Protein AF-W4LMD6-F1 (afdb_monomer)

Radius of gyration: 20.44 Å; Cα contacts (8 Å, |Δi|>4): 260; chains: 1; bounding box: 51×42×58 Å

Organism: Entotheonella factor (NCBI:txid1429438)

Structure (mmCIF, N/CA/C/O backbone):
data_AF-W4LMD6-F1
#
_entry.id   AF-W4LMD6-F1
#
loop_
_atom_site.group_PDB
_atom_site.id
_atom_site.type_symbol
_atom_site.label_atom_id
_atom_site.label_alt_id
_atom_site.label_comp_id
_atom_site.label_asym_id
_atom_site.label_entity_id
_atom_site.label_seq_id
_atom_site.pdbx_PDB_ins_code
_atom_site.Cartn_x
_atom_site.Cartn_y
_atom_site.Cartn_z
_atom_site.occupancy
_atom_site.B_iso_or_equiv
_atom_site.auth_seq_id
_atom_site.auth_comp_id
_atom_site.auth_asym_id
_atom_site.auth_atom_id
_atom_site.pdbx_PDB_model_num
ATOM 1 N N . MET A 1 1 ? -23.542 11.011 -0.569 1.00 68.12 1 MET A N 1
ATOM 2 C CA . MET A 1 1 ? -22.704 11.526 0.534 1.00 68.12 1 MET A CA 1
ATOM 3 C C . MET A 1 1 ? -22.308 10.347 1.400 1.00 68.12 1 MET A C 1
ATOM 5 O O . MET A 1 1 ? -23.186 9.525 1.637 1.00 68.12 1 MET A O 1
ATOM 9 N N . PRO A 1 2 ? -21.043 10.254 1.832 1.00 79.38 2 PRO A N 1
ATOM 10 C CA . PRO A 1 2 ? -20.605 9.195 2.731 1.00 79.38 2 PRO A CA 1
ATOM 11 C C . PRO A 1 2 ? -21.259 9.352 4.105 1.00 79.38 2 PRO A C 1
ATOM 13 O O . PRO A 1 2 ? -21.373 10.466 4.625 1.00 79.38 2 PRO A O 1
ATOM 16 N N . SER A 1 3 ? -21.689 8.237 4.681 1.00 88.44 3 SER A N 1
ATOM 17 C CA . SER A 1 3 ? -22.160 8.125 6.057 1.00 88.44 3 SER A CA 1
ATOM 18 C C . SER A 1 3 ? -21.047 8.460 7.056 1.00 88.44 3 SER A C 1
ATOM 20 O O . SER A 1 3 ? -19.861 8.401 6.738 1.00 88.44 3 SER A O 1
ATOM 22 N N . PHE A 1 4 ? -21.419 8.776 8.298 1.00 85.94 4 PHE A N 1
ATOM 23 C CA . PHE A 1 4 ? -20.447 9.045 9.364 1.00 85.94 4 PHE A CA 1
ATOM 24 C C . PHE A 1 4 ? -19.477 7.872 9.586 1.00 85.94 4 PHE A C 1
ATOM 26 O O . PHE A 1 4 ? -18.280 8.086 9.755 1.00 85.94 4 PHE A O 1
ATOM 33 N N . ARG A 1 5 ? -19.977 6.630 9.504 1.00 86.94 5 ARG A N 1
ATOM 34 C CA . ARG A 1 5 ? -19.145 5.419 9.567 1.00 86.94 5 ARG A CA 1
ATOM 35 C C . ARG A 1 5 ? -18.091 5.418 8.462 1.00 86.94 5 ARG A C 1
ATOM 37 O O . ARG A 1 5 ? -16.917 5.239 8.751 1.00 86.94 5 ARG A O 1
ATOM 44 N N . GLU A 1 6 ? -18.502 5.646 7.217 1.00 90.12 6 GLU A N 1
ATOM 45 C CA . GLU A 1 6 ? -17.589 5.667 6.067 1.00 90.12 6 GLU A CA 1
ATOM 46 C C . GLU A 1 6 ? -16.543 6.778 6.180 1.00 90.12 6 GLU A C 1
ATOM 48 O O . GLU A 1 6 ? -15.390 6.568 5.820 1.00 90.12 6 GLU A O 1
ATOM 53 N N . GLN A 1 7 ? -16.919 7.943 6.715 1.00 91.06 7 GLN A N 1
ATOM 54 C CA . GLN A 1 7 ? -15.989 9.052 6.944 1.00 91.06 7 GLN A CA 1
ATOM 55 C C . GLN A 1 7 ? -14.934 8.708 7.999 1.00 91.06 7 GLN A C 1
ATOM 57 O O . GLN A 1 7 ? -13.753 8.960 7.772 1.00 91.06 7 GLN A O 1
ATOM 62 N N . LEU A 1 8 ? -15.342 8.106 9.121 1.00 90.81 8 LEU A N 1
ATOM 63 C CA . LEU A 1 8 ? -14.407 7.653 10.153 1.00 90.81 8 LEU A CA 1
ATOM 64 C C . LEU A 1 8 ? -13.471 6.567 9.621 1.00 90.81 8 LEU A C 1
ATOM 66 O O . LEU A 1 8 ? -12.267 6.628 9.836 1.00 90.81 8 LEU A O 1
ATOM 70 N N . PHE A 1 9 ? -14.011 5.596 8.888 1.00 92.69 9 PHE A N 1
ATOM 71 C CA . PHE A 1 9 ? -13.215 4.504 8.335 1.00 92.69 9 PHE A CA 1
ATOM 72 C C . PHE A 1 9 ? -12.204 5.034 7.315 1.00 92.69 9 PHE A C 1
ATOM 74 O O . PHE A 1 9 ? -11.042 4.647 7.346 1.00 92.69 9 PHE A O 1
ATOM 81 N N . LEU A 1 10 ? -12.619 5.972 6.458 1.00 95.06 10 LEU A N 1
ATOM 82 C CA . LEU A 1 10 ? -11.723 6.656 5.530 1.00 95.06 10 LEU A CA 1
ATOM 83 C C . LEU A 1 10 ? -10.615 7.424 6.263 1.00 95.06 10 LEU A C 1
ATOM 85 O O . LEU A 1 10 ? -9.463 7.368 5.846 1.00 95.06 10 LEU A O 1
ATOM 89 N N . GLN A 1 11 ? -10.946 8.126 7.349 1.00 95.31 11 GLN A N 1
ATOM 90 C CA . GLN A 1 11 ? -9.964 8.869 8.136 1.00 95.31 11 GLN A CA 1
ATOM 91 C C . GLN A 1 11 ? -8.873 7.946 8.695 1.00 95.31 11 GLN A C 1
ATOM 93 O O . GLN A 1 11 ? -7.693 8.230 8.499 1.00 95.31 11 GLN A O 1
ATOM 98 N N . PHE A 1 12 ? -9.258 6.847 9.346 1.00 95.81 12 PHE A N 1
ATOM 99 C CA . PHE A 1 12 ? -8.304 5.907 9.943 1.00 95.81 12 PHE A CA 1
ATOM 100 C C . PHE A 1 12 ? -7.537 5.105 8.885 1.00 95.81 12 PHE A C 1
ATOM 102 O O . PHE A 1 12 ? -6.344 4.865 9.041 1.00 95.81 12 PHE A O 1
ATOM 109 N N . ALA A 1 13 ? -8.161 4.793 7.746 1.00 97.38 13 ALA A N 1
ATOM 110 C CA . ALA A 1 13 ? -7.454 4.220 6.602 1.00 97.38 13 ALA A CA 1
ATOM 111 C C . ALA A 1 13 ? -6.365 5.168 6.069 1.00 97.38 13 ALA A C 1
ATOM 113 O O . ALA A 1 13 ? -5.239 4.745 5.817 1.00 97.38 13 ALA A O 1
ATOM 114 N N . CYS A 1 14 ? -6.671 6.465 5.935 1.00 97.44 14 CYS A N 1
ATOM 115 C CA . CYS A 1 14 ? -5.678 7.470 5.558 1.00 97.44 14 CYS A CA 1
ATOM 116 C C . CYS A 1 14 ? -4.541 7.572 6.582 1.00 97.44 14 CYS A C 1
ATOM 118 O O . CYS A 1 14 ? -3.392 7.680 6.171 1.00 97.44 14 CYS A O 1
ATOM 120 N N . GLN A 1 15 ? -4.842 7.512 7.884 1.00 97.12 15 GLN A N 1
ATOM 121 C CA . GLN A 1 15 ? -3.823 7.523 8.942 1.00 97.12 15 GLN A CA 1
ATOM 122 C C . GLN A 1 15 ? -2.886 6.314 8.838 1.00 97.12 15 GLN A C 1
ATOM 124 O O . GLN A 1 15 ? -1.670 6.497 8.822 1.00 97.12 15 GLN A O 1
ATOM 129 N N . GLY A 1 16 ? -3.435 5.111 8.651 1.00 97.50 16 GLY A N 1
ATOM 130 C CA . GLY A 1 16 ? -2.639 3.895 8.473 1.00 97.50 16 GLY A CA 1
ATOM 131 C C . GLY A 1 16 ? -1.722 3.970 7.250 1.00 97.50 16 GLY A C 1
ATOM 132 O O . GLY A 1 16 ? -0.524 3.693 7.332 1.00 97.50 16 GLY A O 1
ATOM 133 N N . ILE A 1 17 ? -2.253 4.437 6.114 1.00 98.19 17 ILE A N 1
ATOM 134 C CA . ILE A 1 17 ? -1.455 4.660 4.898 1.00 98.19 17 ILE A CA 1
ATOM 135 C C . ILE A 1 17 ? -0.353 5.699 5.139 1.00 98.19 17 ILE A C 1
ATOM 137 O O . ILE A 1 17 ? 0.779 5.491 4.704 1.00 98.19 17 ILE A O 1
ATOM 141 N N . SER A 1 18 ? -0.647 6.797 5.842 1.00 97.69 18 SER A N 1
ATOM 142 C CA . SER A 1 18 ? 0.363 7.792 6.217 1.00 97.69 18 SER A CA 1
ATOM 143 C C . SER A 1 18 ? 1.478 7.180 7.066 1.00 97.69 18 SER A C 1
ATOM 145 O O . SER A 1 18 ? 2.643 7.414 6.764 1.00 97.69 18 SER A O 1
ATOM 147 N N . GLY A 1 19 ? 1.154 6.315 8.032 1.00 97.19 19 GLY A N 1
ATOM 148 C CA . GLY A 1 19 ? 2.163 5.581 8.803 1.00 97.19 19 GLY A CA 1
ATOM 149 C C . GLY A 1 19 ? 3.068 4.697 7.932 1.00 97.19 19 GLY A C 1
ATOM 150 O O . GLY A 1 19 ? 4.277 4.617 8.161 1.00 97.19 19 GLY A O 1
ATOM 151 N N . SER A 1 20 ? 2.515 4.069 6.888 1.00 97.88 20 SER A N 1
ATOM 152 C CA . SER A 1 20 ? 3.303 3.314 5.902 1.00 97.88 20 SER A CA 1
ATOM 153 C C . SER A 1 20 ? 4.227 4.227 5.080 1.00 97.88 20 SER A C 1
ATOM 155 O O . SER A 1 20 ? 5.415 3.935 4.928 1.00 97.88 20 SER A O 1
ATOM 157 N N . ILE A 1 21 ? 3.715 5.368 4.603 1.00 96.88 21 ILE A N 1
ATOM 158 C CA . ILE A 1 21 ? 4.497 6.371 3.862 1.00 96.88 21 ILE A CA 1
ATOM 159 C C . ILE A 1 21 ? 5.668 6.877 4.710 1.00 96.88 21 ILE A C 1
ATOM 161 O O . ILE A 1 21 ? 6.801 6.889 4.226 1.00 96.88 21 ILE A O 1
ATOM 165 N N . ASP A 1 22 ? 5.416 7.237 5.969 1.00 96.94 22 ASP A N 1
ATOM 166 C CA . ASP A 1 22 ? 6.433 7.747 6.892 1.00 96.94 22 ASP A CA 1
ATOM 167 C C . ASP A 1 22 ? 7.535 6.708 7.148 1.00 96.94 22 ASP A C 1
ATOM 169 O O . ASP A 1 22 ? 8.725 7.043 7.160 1.00 96.94 22 ASP A O 1
ATOM 173 N N . SER A 1 23 ? 7.161 5.430 7.282 1.00 96.44 23 SER A N 1
ATOM 174 C CA . SER A 1 23 ? 8.107 4.314 7.401 1.00 96.44 23 SER A CA 1
ATOM 175 C C . SER A 1 23 ? 9.030 4.224 6.178 1.00 96.44 23 SER A C 1
ATOM 177 O O . SER A 1 23 ? 10.258 4.202 6.318 1.00 96.44 23 SER A O 1
ATOM 179 N N . PHE A 1 24 ? 8.475 4.265 4.962 1.00 97.56 24 PHE A N 1
ATOM 180 C CA . PHE A 1 24 ? 9.275 4.230 3.735 1.00 97.56 24 PHE A CA 1
ATOM 181 C C . PHE A 1 24 ? 10.127 5.479 3.522 1.00 97.56 24 PHE A C 1
ATOM 183 O O . PHE A 1 24 ? 11.282 5.362 3.116 1.00 97.56 24 PHE A O 1
ATOM 190 N N . GLN A 1 25 ? 9.606 6.667 3.822 1.00 95.88 25 GLN A N 1
ATOM 191 C CA . GLN A 1 25 ? 10.360 7.920 3.744 1.00 95.88 25 GLN A CA 1
ATOM 192 C C . GLN A 1 25 ? 11.497 7.993 4.764 1.00 95.88 25 GLN A C 1
ATOM 194 O O . GLN A 1 25 ? 12.505 8.642 4.497 1.00 95.88 25 GLN A O 1
ATOM 199 N N . SER A 1 26 ? 11.355 7.313 5.902 1.00 96.06 26 SER A N 1
ATOM 200 C CA . SER A 1 26 ? 12.419 7.182 6.901 1.00 96.06 26 SER A CA 1
ATOM 201 C C . SER A 1 26 ? 13.473 6.151 6.489 1.00 96.06 26 SER A C 1
ATOM 203 O O . SER A 1 26 ? 14.656 6.320 6.782 1.00 96.06 26 SER A O 1
ATOM 205 N N . LYS A 1 27 ? 13.052 5.073 5.814 1.00 96.50 27 LYS A N 1
ATOM 206 C CA . LYS A 1 27 ? 13.920 3.974 5.359 1.00 96.50 27 LYS A CA 1
ATOM 207 C C . LYS A 1 27 ? 14.702 4.316 4.084 1.00 96.50 27 LYS A C 1
ATOM 209 O O . LYS A 1 27 ? 15.827 3.847 3.913 1.00 96.50 27 LYS A O 1
ATOM 214 N N . TYR A 1 28 ? 14.105 5.093 3.187 1.00 96.38 28 TYR A N 1
ATOM 215 C CA . TYR A 1 28 ? 14.628 5.413 1.856 1.00 96.38 28 TYR A CA 1
ATOM 216 C C . TYR A 1 28 ? 14.820 6.924 1.671 1.00 96.38 28 TYR A C 1
ATOM 218 O O . TYR A 1 28 ? 14.756 7.681 2.632 1.00 96.38 28 TYR A O 1
ATOM 226 N N . GLN A 1 29 ? 15.109 7.395 0.452 1.00 95.19 29 GLN A N 1
ATOM 227 C CA . GLN A 1 29 ? 15.299 8.827 0.217 1.00 95.19 29 GLN A CA 1
ATOM 228 C C . GLN A 1 29 ? 13.930 9.526 0.099 1.00 95.19 29 GLN A C 1
ATOM 230 O O . GLN A 1 29 ? 13.244 9.325 -0.907 1.00 95.19 29 GLN A O 1
ATOM 235 N N . PRO A 1 30 ? 13.517 10.384 1.049 1.00 94.69 30 PRO A N 1
ATOM 236 C CA . PRO A 1 30 ? 12.224 11.054 0.970 1.00 94.69 30 PRO A CA 1
ATOM 237 C C . PRO A 1 30 ? 12.162 12.020 -0.221 1.00 94.69 30 PRO A C 1
ATOM 239 O O . PRO A 1 30 ? 13.153 12.648 -0.612 1.00 94.69 30 PRO A O 1
ATOM 242 N N . LYS A 1 31 ? 10.972 12.152 -0.807 1.00 92.50 31 LYS A N 1
ATOM 243 C CA . LYS A 1 31 ? 10.640 13.129 -1.854 1.00 92.50 31 LYS A CA 1
ATOM 244 C C . LYS A 1 31 ? 9.423 13.945 -1.398 1.00 92.50 31 LYS A C 1
ATOM 246 O O . LYS A 1 31 ? 8.891 13.750 -0.314 1.00 92.50 31 LYS A O 1
ATOM 251 N N . LYS A 1 32 ? 9.004 14.914 -2.216 1.00 88.75 32 LYS A N 1
ATOM 252 C CA . LYS A 1 32 ? 7.854 15.778 -1.911 1.00 88.75 32 LYS A CA 1
ATOM 253 C C . LYS A 1 32 ? 6.566 14.952 -1.759 1.00 88.75 32 LYS A C 1
ATOM 255 O O . LYS A 1 32 ? 6.313 14.084 -2.593 1.00 88.75 32 LYS A O 1
ATOM 260 N N . GLU A 1 33 ? 5.727 15.322 -0.790 1.00 92.06 33 GLU A N 1
ATOM 261 C CA . GLU A 1 33 ? 4.430 14.683 -0.495 1.00 92.06 33 GLU A CA 1
ATOM 262 C C . GLU A 1 33 ? 4.608 13.204 -0.133 1.00 92.06 33 GLU A C 1
ATOM 264 O O . GLU A 1 33 ? 5.450 12.889 0.698 1.00 92.06 33 GLU A O 1
ATOM 269 N N . ASN A 1 34 ? 3.854 12.301 -0.755 1.00 92.12 34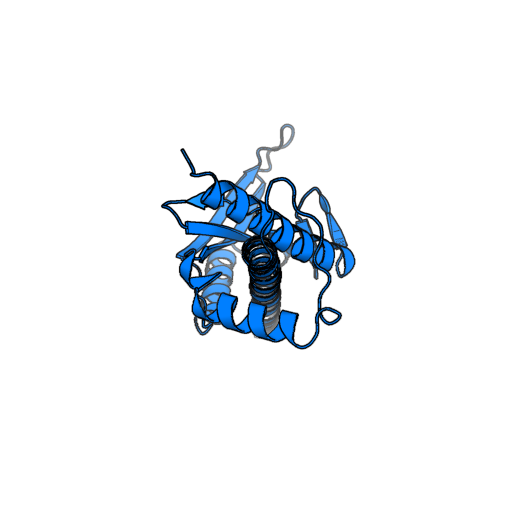 ASN A N 1
ATOM 270 C CA . ASN A 1 34 ? 3.769 10.890 -0.381 1.00 92.12 34 ASN A CA 1
ATOM 271 C C . ASN A 1 34 ? 4.778 10.018 -1.140 1.00 92.12 34 ASN A C 1
ATOM 273 O O . ASN A 1 34 ? 4.511 8.859 -1.460 1.00 92.12 34 ASN A O 1
ATOM 277 N N . ARG A 1 35 ? 5.911 10.614 -1.518 1.00 93.88 35 ARG A N 1
ATOM 278 C CA . ARG A 1 35 ? 6.880 10.010 -2.429 1.00 93.88 35 ARG A CA 1
ATOM 279 C C . ARG A 1 35 ? 8.183 9.701 -1.728 1.00 93.88 35 ARG A C 1
ATOM 281 O O . ARG A 1 35 ? 8.634 10.448 -0.861 1.00 93.88 35 ARG A O 1
ATOM 288 N N . PHE A 1 36 ? 8.845 8.658 -2.196 1.00 96.88 36 PHE A N 1
ATOM 289 C CA . PHE A 1 36 ? 10.222 8.352 -1.841 1.00 96.88 36 PHE A CA 1
ATOM 290 C C . PHE A 1 36 ? 10.965 7.813 -3.063 1.00 96.88 36 PHE A C 1
ATOM 292 O O . PHE A 1 36 ? 10.370 7.470 -4.085 1.00 96.88 36 PHE A O 1
ATOM 299 N N . ASN A 1 37 ? 12.287 7.810 -2.997 1.00 95.94 37 ASN A N 1
ATOM 300 C CA . ASN A 1 37 ? 13.148 7.225 -4.005 1.00 95.94 37 ASN A CA 1
ATOM 301 C C . ASN A 1 37 ? 13.958 6.093 -3.385 1.00 95.94 37 ASN A C 1
ATOM 303 O O . ASN A 1 37 ? 14.515 6.233 -2.293 1.00 95.94 37 ASN A O 1
ATOM 307 N N . PHE A 1 38 ? 14.003 4.979 -4.102 1.00 96.00 38 PHE A N 1
ATOM 308 C CA . PHE A 1 38 ? 14.827 3.838 -3.769 1.00 96.00 38 PHE A CA 1
ATOM 309 C C . PHE A 1 38 ? 15.381 3.245 -5.059 1.00 96.00 38 PHE A C 1
ATOM 311 O O . PHE A 1 38 ? 14.624 2.942 -5.980 1.00 96.00 38 PHE A O 1
ATOM 318 N N . ASP A 1 39 ? 16.705 3.094 -5.110 1.00 92.00 39 ASP A N 1
ATOM 319 C CA . ASP A 1 39 ? 17.409 2.489 -6.243 1.00 92.00 39 ASP A CA 1
ATOM 320 C C . ASP A 1 39 ? 17.085 3.186 -7.586 1.00 92.00 39 ASP A C 1
ATOM 322 O O . ASP A 1 39 ? 16.760 2.548 -8.584 1.00 92.00 39 ASP A O 1
ATOM 326 N N . GLU A 1 40 ? 17.124 4.526 -7.574 1.00 91.06 40 GLU A N 1
ATOM 327 C CA . GLU A 1 40 ? 16.805 5.434 -8.693 1.00 91.06 40 GLU A CA 1
ATOM 328 C C . GLU A 1 40 ? 15.348 5.386 -9.203 1.00 91.06 40 GLU A C 1
ATOM 330 O O . GLU A 1 40 ? 14.962 6.172 -10.069 1.00 91.06 40 GLU A O 1
ATOM 335 N N . ILE A 1 41 ? 14.484 4.569 -8.595 1.00 92.50 41 ILE A N 1
ATOM 336 C CA . ILE A 1 41 ? 13.047 4.531 -8.879 1.00 92.50 41 ILE A CA 1
ATOM 337 C C . ILE A 1 41 ? 12.294 5.381 -7.852 1.00 92.50 41 ILE A C 1
ATOM 339 O O . ILE A 1 41 ? 12.520 5.297 -6.644 1.00 92.50 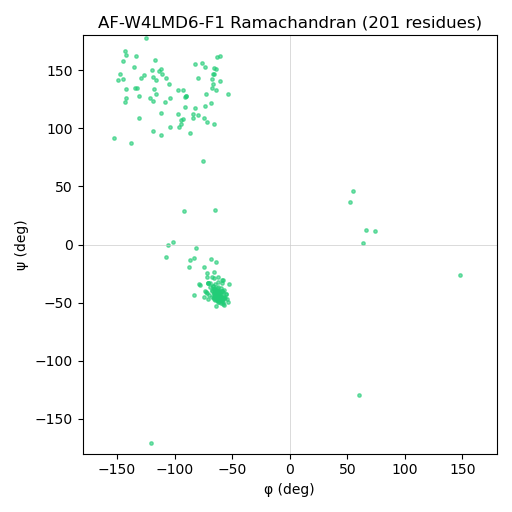41 ILE A O 1
ATOM 343 N N . THR A 1 42 ? 11.384 6.232 -8.330 1.00 94.94 42 THR A N 1
ATOM 344 C CA . THR A 1 42 ? 10.455 6.969 -7.464 1.00 94.94 42 THR A CA 1
ATOM 345 C C . THR A 1 42 ? 9.185 6.164 -7.260 1.00 94.94 42 THR A C 1
ATOM 347 O O . THR A 1 42 ? 8.544 5.781 -8.236 1.00 94.94 42 THR A O 1
ATOM 350 N N . TYR A 1 43 ? 8.818 5.988 -5.996 1.00 96.31 43 TYR A N 1
ATOM 351 C CA . TYR A 1 43 ? 7.606 5.319 -5.553 1.00 96.31 43 TYR A CA 1
ATOM 352 C C . TYR A 1 43 ? 6.656 6.323 -4.903 1.00 96.31 43 TYR A C 1
ATOM 354 O O . TYR A 1 43 ? 7.093 7.328 -4.329 1.00 96.31 43 TYR A O 1
ATOM 362 N N . GLU A 1 44 ? 5.361 6.047 -4.997 1.00 95.94 44 GLU A N 1
ATOM 363 C CA . GLU A 1 44 ? 4.303 6.886 -4.441 1.00 95.94 44 GLU A CA 1
ATOM 364 C C . GLU A 1 44 ? 3.145 6.038 -3.926 1.00 95.94 44 GLU A C 1
ATOM 366 O O . GLU A 1 44 ? 2.758 5.066 -4.575 1.00 95.94 44 GLU A O 1
ATOM 371 N N . THR A 1 45 ? 2.557 6.463 -2.808 1.00 96.62 45 THR A N 1
ATOM 372 C CA . THR A 1 45 ? 1.306 5.909 -2.279 1.00 96.62 45 THR A CA 1
ATOM 373 C C . THR A 1 45 ? 0.258 7.016 -2.173 1.00 96.62 45 THR A C 1
ATOM 375 O O . THR A 1 45 ? 0.487 8.059 -1.552 1.00 96.62 45 THR A O 1
ATOM 378 N N . SER A 1 46 ? -0.915 6.809 -2.770 1.00 95.62 46 SER A N 1
ATOM 379 C CA . SER A 1 46 ? -2.038 7.737 -2.636 1.00 95.62 46 SER A CA 1
ATOM 380 C C . SER A 1 46 ? -2.664 7.623 -1.242 1.00 95.62 46 SER A C 1
ATOM 382 O O . SER A 1 46 ? -2.661 6.537 -0.663 1.00 95.62 46 SER A O 1
ATOM 384 N N . PRO A 1 47 ? -3.300 8.683 -0.712 1.00 95.38 47 PRO A N 1
ATOM 385 C CA . PRO A 1 47 ? -4.212 8.511 0.415 1.00 95.38 47 PRO A CA 1
ATOM 386 C C . PRO A 1 47 ? -5.370 7.577 0.027 1.00 95.38 47 PRO A C 1
ATOM 388 O O . PRO A 1 47 ? -5.652 7.377 -1.164 1.00 95.38 47 PRO A O 1
ATOM 391 N N . ALA A 1 48 ? -6.064 7.034 1.029 1.00 96.31 48 ALA A N 1
ATOM 392 C CA . ALA A 1 48 ? -7.284 6.279 0.787 1.00 96.31 48 ALA A CA 1
ATOM 393 C C . ALA A 1 48 ? -8.384 7.190 0.218 1.00 96.31 48 ALA A C 1
ATOM 395 O O . ALA A 1 48 ? -8.455 8.389 0.501 1.00 96.31 48 ALA A O 1
ATOM 396 N N . LYS A 1 49 ? -9.284 6.600 -0.565 1.00 95.81 49 LYS A N 1
ATOM 397 C CA . LYS A 1 49 ? -10.508 7.229 -1.069 1.00 95.81 49 LYS A CA 1
ATOM 398 C C . LYS A 1 49 ? -11.688 6.279 -0.921 1.00 95.81 49 LYS A C 1
ATOM 400 O O . LYS A 1 49 ? -11.525 5.062 -0.955 1.00 95.81 49 LYS A O 1
ATOM 405 N N . LEU A 1 50 ? -12.885 6.843 -0.792 1.00 93.94 50 LEU A N 1
ATOM 406 C CA . LEU A 1 50 ? -14.122 6.071 -0.805 1.00 93.94 50 LEU A CA 1
ATOM 407 C C . LEU A 1 50 ? -14.662 5.981 -2.236 1.00 93.94 50 LEU A C 1
ATOM 409 O O . LEU A 1 50 ? -14.870 7.004 -2.889 1.00 93.94 50 LEU A O 1
ATOM 413 N N . SER A 1 51 ? -14.920 4.765 -2.700 1.00 91.56 51 SER A N 1
ATOM 414 C CA . SER A 1 51 ? -15.442 4.481 -4.035 1.00 91.56 51 SER A CA 1
ATOM 415 C C . SER A 1 51 ? -16.413 3.311 -3.951 1.00 91.56 51 SER A C 1
ATOM 417 O O . SER A 1 51 ? -16.053 2.248 -3.457 1.00 91.56 51 SER A O 1
ATOM 419 N N . GLU A 1 52 ? -17.661 3.516 -4.382 1.00 87.50 52 GLU A N 1
ATOM 420 C CA . GLU A 1 52 ? -18.693 2.461 -4.424 1.00 87.50 52 GLU A CA 1
ATOM 421 C C . GLU A 1 52 ? -18.880 1.709 -3.085 1.00 87.50 52 GLU A C 1
ATOM 423 O O . GLU A 1 52 ? -19.104 0.502 -3.059 1.00 87.50 52 GLU A O 1
ATOM 428 N N . GLY A 1 53 ? -18.768 2.418 -1.953 1.00 86.94 53 GLY A N 1
ATOM 429 C CA . GLY A 1 53 ? -18.888 1.826 -0.611 1.00 86.94 53 GLY A CA 1
ATOM 430 C C . GLY A 1 53 ? -17.677 0.992 -0.172 1.00 86.94 53 GLY A C 1
ATOM 431 O O . GLY A 1 53 ? -17.751 0.285 0.828 1.00 86.94 53 GLY A O 1
ATOM 432 N N . CYS A 1 54 ? -16.568 1.071 -0.906 1.00 93.06 54 CYS A N 1
ATOM 433 C CA . CYS A 1 54 ? -15.292 0.445 -0.584 1.00 93.06 54 CYS A CA 1
ATOM 434 C C . CYS A 1 54 ? -14.209 1.504 -0.362 1.00 93.06 54 CYS A C 1
ATOM 436 O O . CYS A 1 54 ? -14.303 2.634 -0.851 1.00 93.06 54 CYS A O 1
ATOM 438 N N . LEU A 1 55 ? -13.154 1.111 0.343 1.00 95.44 55 LEU A N 1
ATOM 439 C CA . LEU A 1 55 ? -11.940 1.903 0.474 1.00 95.44 55 LEU A CA 1
ATOM 440 C C . LEU A 1 55 ? -10.944 1.484 -0.602 1.00 95.44 55 LEU A C 1
ATOM 442 O O . LEU A 1 55 ? -10.699 0.297 -0.818 1.00 95.44 55 LEU A O 1
ATOM 446 N N . GLU A 1 56 ? -10.371 2.470 -1.276 1.00 96.56 56 GLU A N 1
ATOM 447 C CA . GLU A 1 56 ? -9.373 2.271 -2.316 1.00 96.56 56 GLU A CA 1
ATOM 448 C C . GLU A 1 56 ? -8.127 3.092 -2.028 1.00 96.56 56 GLU A C 1
ATOM 450 O O . GLU A 1 56 ? -8.220 4.221 -1.554 1.00 96.56 56 GLU A O 1
ATOM 455 N N . PHE A 1 57 ? -6.970 2.561 -2.395 1.00 97.31 57 PHE A N 1
ATOM 456 C CA . PHE A 1 57 ? -5.741 3.334 -2.503 1.00 97.31 57 PHE A CA 1
ATOM 457 C C . PHE A 1 57 ? -4.926 2.827 -3.683 1.00 97.31 57 PHE A C 1
ATOM 459 O O . PHE A 1 57 ? -5.207 1.775 -4.269 1.00 97.31 57 PHE A O 1
ATOM 466 N N . GLU A 1 58 ? -3.931 3.611 -4.061 1.00 96.69 58 GLU A N 1
ATOM 467 C CA . GLU A 1 58 ? -3.075 3.325 -5.193 1.00 96.69 58 GLU A CA 1
ATOM 468 C C . GLU A 1 58 ? -1.618 3.420 -4.775 1.00 96.69 58 GLU A C 1
ATOM 470 O O . GLU A 1 58 ? -1.237 4.283 -3.983 1.00 96.69 58 GLU A O 1
ATOM 475 N N . ILE A 1 59 ? -0.804 2.542 -5.344 1.00 96.69 59 ILE A N 1
ATOM 476 C CA . ILE A 1 59 ? 0.650 2.657 -5.298 1.00 96.69 59 ILE A CA 1
ATOM 477 C C . ILE A 1 59 ? 1.175 2.767 -6.715 1.00 96.69 59 ILE A C 1
ATOM 479 O O . ILE A 1 59 ? 0.578 2.236 -7.658 1.00 96.69 59 ILE A O 1
ATOM 483 N N . SER A 1 60 ? 2.296 3.453 -6.873 1.00 95.25 60 SER A N 1
ATOM 484 C CA . SER A 1 60 ? 2.953 3.541 -8.165 1.00 95.25 60 SER A CA 1
ATOM 485 C C . SER A 1 60 ? 4.467 3.564 -8.061 1.00 95.25 60 SER A C 1
ATOM 487 O O . SER A 1 60 ? 5.034 3.920 -7.027 1.00 95.25 60 SER A O 1
ATOM 489 N N . SER A 1 61 ? 5.114 3.181 -9.157 1.00 94.88 61 SER A N 1
ATOM 490 C CA . SER A 1 61 ? 6.558 3.281 -9.347 1.00 94.88 61 SER A CA 1
ATOM 491 C C . SER A 1 61 ? 6.864 3.849 -10.726 1.00 94.88 61 SER A C 1
ATOM 493 O O . SER A 1 61 ? 6.290 3.399 -11.722 1.00 94.88 61 SER A O 1
ATOM 495 N N . LYS A 1 62 ? 7.793 4.804 -10.802 1.00 92.12 62 LYS A N 1
ATOM 496 C CA . LYS A 1 62 ? 8.308 5.322 -12.075 1.00 92.12 62 LYS A CA 1
ATOM 497 C C . LYS A 1 62 ? 9.033 4.199 -12.829 1.00 92.12 62 LYS A C 1
ATOM 499 O O . LYS A 1 62 ? 9.876 3.526 -12.244 1.00 92.12 62 LYS A O 1
ATOM 504 N N . ILE A 1 63 ? 8.764 4.026 -14.120 1.00 87.88 63 ILE A N 1
ATOM 505 C CA . ILE A 1 63 ? 9.562 3.131 -14.967 1.00 87.88 63 ILE A CA 1
ATOM 506 C C . ILE A 1 63 ? 10.980 3.729 -15.116 1.00 87.88 63 ILE A C 1
ATOM 508 O O . ILE A 1 63 ? 11.105 4.943 -15.326 1.00 87.88 63 ILE A O 1
ATOM 512 N N . PRO A 1 64 ? 12.061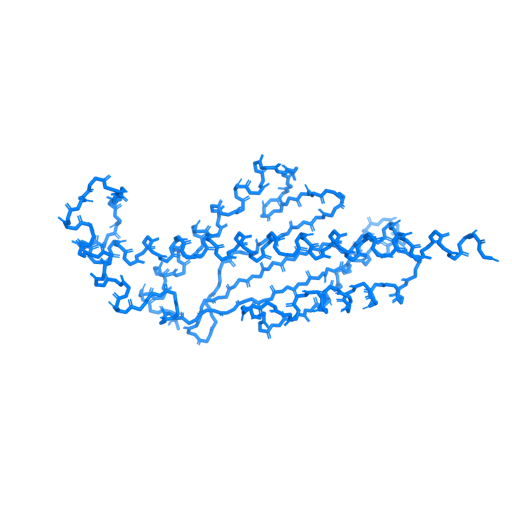 2.932 -14.984 1.00 86.56 64 PRO A N 1
ATOM 513 C CA . PRO A 1 64 ? 13.441 3.414 -15.081 1.00 86.56 64 PRO A CA 1
ATOM 514 C C . PRO A 1 64 ? 13.830 3.692 -16.543 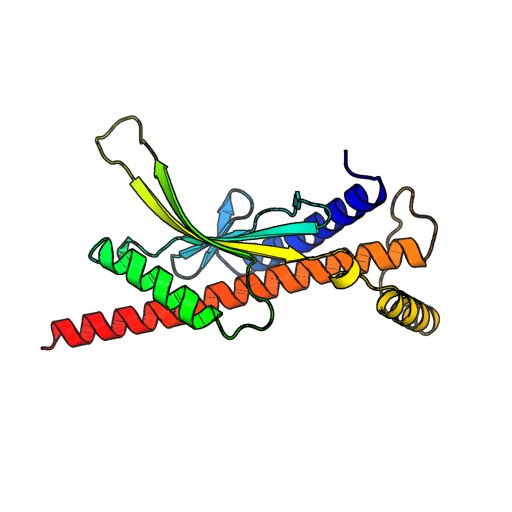1.00 86.56 64 PRO A C 1
ATOM 516 O O . PRO A 1 64 ? 14.606 2.965 -17.152 1.00 86.56 64 PRO A O 1
ATOM 519 N N . GLN A 1 65 ? 13.269 4.758 -17.115 1.00 80.81 65 GLN A N 1
ATOM 520 C CA . GLN A 1 65 ? 13.428 5.127 -18.527 1.00 80.81 65 GLN A CA 1
ATOM 521 C C . GLN A 1 65 ? 14.889 5.344 -18.942 1.00 80.81 65 GLN A C 1
ATOM 523 O O . GLN A 1 65 ? 15.234 5.056 -20.077 1.00 80.81 65 GLN A O 1
ATOM 528 N N . ASP A 1 66 ? 15.750 5.795 -18.026 1.00 78.00 66 ASP A N 1
ATOM 529 C CA . ASP A 1 66 ? 17.176 6.019 -18.302 1.00 78.00 66 ASP A CA 1
ATOM 530 C C . ASP A 1 66 ? 17.957 4.704 -18.536 1.00 78.00 66 ASP A C 1
ATOM 532 O O . ASP A 1 66 ? 19.099 4.728 -18.991 1.00 78.00 66 ASP A O 1
ATOM 536 N N . GLU A 1 67 ? 17.360 3.551 -18.215 1.00 78.38 67 GLU A N 1
ATOM 537 C CA . GLU A 1 67 ? 17.960 2.219 -18.377 1.00 78.38 67 GLU A CA 1
ATOM 538 C C . GLU A 1 67 ? 17.360 1.408 -19.526 1.00 78.38 67 GLU A C 1
ATOM 540 O O . GLU A 1 67 ? 17.889 0.351 -19.866 1.00 78.38 67 GLU A O 1
ATOM 545 N N . LEU A 1 68 ? 16.254 1.876 -20.098 1.00 77.44 68 LEU A N 1
ATOM 546 C CA . LEU A 1 68 ? 15.526 1.202 -21.164 1.00 77.44 68 LEU A CA 1
ATOM 547 C C . LEU A 1 68 ? 15.817 1.922 -22.488 1.00 77.44 68 LEU A C 1
ATOM 549 O O . LEU A 1 68 ? 15.898 3.148 -22.517 1.00 77.44 68 LEU A O 1
ATOM 553 N N . LEU A 1 69 ? 16.028 1.168 -23.569 1.00 69.69 69 LEU A N 1
ATOM 554 C CA . LEU A 1 69 ? 16.523 1.726 -24.831 1.00 69.69 69 LEU A CA 1
ATOM 555 C C . LEU A 1 69 ? 15.387 2.326 -25.663 1.00 69.69 69 LEU A C 1
ATOM 557 O O . LEU A 1 69 ? 15.535 3.432 -26.176 1.00 69.69 69 LEU A O 1
ATOM 561 N N . ASP A 1 70 ? 14.256 1.618 -25.750 1.00 69.50 70 ASP A N 1
ATOM 562 C CA . ASP A 1 70 ? 13.121 1.987 -26.597 1.00 69.50 70 ASP A CA 1
ATOM 563 C C . ASP A 1 70 ? 11.772 1.890 -25.862 1.00 69.50 70 ASP A C 1
ATOM 565 O O . ASP A 1 70 ? 11.606 1.177 -24.876 1.00 69.50 70 ASP A O 1
ATOM 569 N N . ARG A 1 71 ? 10.732 2.543 -26.401 1.00 67.62 71 ARG A N 1
ATOM 570 C CA . ARG A 1 71 ? 9.362 2.502 -25.844 1.00 67.62 71 ARG A CA 1
ATOM 571 C C . ARG A 1 71 ? 8.772 1.084 -25.766 1.00 67.62 71 ARG A C 1
ATOM 573 O O . ARG A 1 71 ? 8.007 0.790 -24.851 1.00 67.62 71 ARG A O 1
ATOM 580 N N . ASN A 1 72 ? 9.160 0.190 -26.678 1.00 71.50 72 ASN A N 1
ATOM 581 C CA . ASN A 1 72 ? 8.776 -1.228 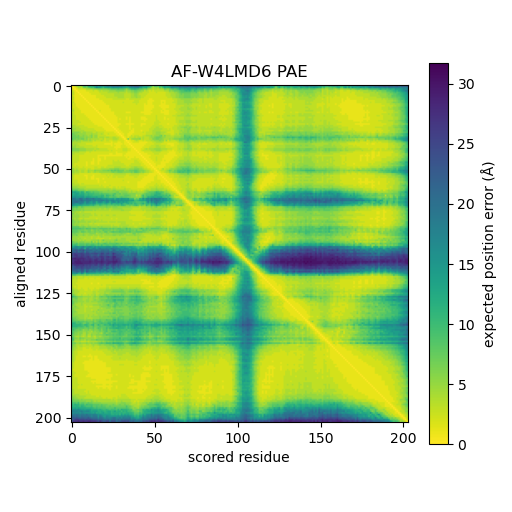-26.622 1.00 71.50 72 ASN A CA 1
ATOM 582 C C . ASN A 1 72 ? 9.313 -1.923 -25.356 1.00 71.50 72 ASN A C 1
ATOM 584 O O . ASN A 1 72 ? 8.684 -2.854 -24.842 1.00 71.50 72 ASN A O 1
ATOM 588 N N . ASP A 1 73 ? 10.438 -1.451 -24.815 1.00 77.88 73 ASP A N 1
ATOM 589 C CA . ASP A 1 73 ? 10.994 -1.964 -23.566 1.00 77.88 73 ASP A CA 1
ATOM 590 C C . ASP A 1 73 ? 10.145 -1.537 -22.369 1.00 77.88 73 ASP A C 1
ATOM 592 O O . ASP A 1 73 ? 10.118 -2.244 -21.367 1.00 77.88 73 ASP A O 1
ATOM 596 N N . PHE A 1 74 ? 9.394 -0.434 -22.464 1.00 82.44 74 PHE A N 1
ATOM 597 C CA . PHE A 1 74 ? 8.551 0.054 -21.370 1.00 82.44 74 PHE A CA 1
ATOM 598 C C . PHE A 1 74 ? 7.302 -0.818 -21.233 1.00 82.44 74 PHE A C 1
ATOM 600 O O . PHE A 1 74 ? 6.968 -1.251 -20.130 1.00 82.44 74 PHE A O 1
ATOM 607 N N . GLU A 1 75 ? 6.649 -1.149 -22.353 1.00 83.19 75 GLU A N 1
ATOM 608 C CA . GLU A 1 75 ? 5.522 -2.091 -22.377 1.00 83.19 75 GLU A CA 1
ATOM 609 C C . GLU A 1 75 ? 5.954 -3.490 -21.922 1.00 83.19 75 GLU A C 1
ATOM 611 O O . GLU A 1 75 ? 5.241 -4.160 -21.165 1.00 83.19 75 GLU A O 1
ATOM 616 N N . SER A 1 76 ? 7.148 -3.915 -22.342 1.00 86.81 76 SER A N 1
ATOM 617 C CA . SER A 1 76 ? 7.744 -5.185 -21.927 1.00 86.81 76 SER A CA 1
ATOM 618 C C . SER A 1 76 ? 8.069 -5.186 -20.432 1.00 86.81 76 SER A C 1
ATOM 620 O O . SER A 1 76 ? 7.762 -6.158 -19.741 1.00 86.81 76 SER A O 1
ATOM 622 N N . TYR A 1 77 ? 8.622 -4.088 -19.908 1.00 89.19 77 TYR A N 1
ATOM 623 C CA . TYR A 1 77 ? 8.911 -3.907 -18.486 1.00 89.19 77 TYR A CA 1
ATOM 624 C C . TYR A 1 77 ? 7.623 -3.939 -17.660 1.00 89.19 77 TYR A C 1
ATOM 626 O O . TYR A 1 77 ? 7.512 -4.716 -16.714 1.00 89.19 77 TYR A O 1
ATOM 634 N N . PHE A 1 78 ? 6.608 -3.168 -18.054 1.00 90.12 78 PHE A N 1
ATOM 635 C CA . PHE A 1 78 ? 5.294 -3.169 -17.413 1.00 90.12 78 PHE A CA 1
ATOM 636 C C . PHE A 1 78 ? 4.660 -4.565 -17.409 1.00 90.12 78 PHE A C 1
ATOM 638 O O . PHE A 1 78 ? 4.188 -5.040 -16.373 1.00 90.12 78 PHE A O 1
ATOM 645 N N . SER A 1 79 ? 4.701 -5.262 -18.546 1.00 90.12 79 SER A N 1
ATOM 646 C CA . SER A 1 79 ? 4.190 -6.631 -18.664 1.00 90.12 79 SER A CA 1
ATOM 647 C C . SER A 1 79 ? 4.949 -7.604 -17.760 1.00 90.12 79 SER A C 1
ATOM 649 O O . SER A 1 79 ? 4.336 -8.456 -17.116 1.00 90.12 79 SER A O 1
ATOM 651 N N . ALA A 1 80 ? 6.270 -7.459 -17.651 1.00 91.88 80 ALA A N 1
ATOM 652 C CA . ALA A 1 80 ? 7.086 -8.265 -16.752 1.00 91.88 80 ALA A CA 1
ATOM 653 C C . ALA A 1 80 ? 6.740 -8.007 -15.277 1.00 91.88 80 ALA A C 1
ATOM 655 O O . ALA A 1 80 ? 6.606 -8.967 -14.520 1.00 91.88 80 ALA A O 1
ATOM 656 N N . ILE A 1 81 ? 6.509 -6.749 -14.877 1.00 93.25 81 ILE A N 1
ATOM 657 C CA . ILE A 1 81 ? 6.052 -6.414 -13.518 1.00 93.25 81 ILE A CA 1
ATOM 658 C C . ILE A 1 81 ? 4.711 -7.088 -13.228 1.00 93.25 81 ILE A C 1
ATOM 660 O O . ILE A 1 81 ? 4.574 -7.765 -12.209 1.00 93.25 81 ILE A O 1
ATOM 664 N N . LYS A 1 82 ? 3.741 -6.987 -14.147 1.00 91.56 82 LYS A N 1
ATOM 665 C CA . LYS A 1 82 ? 2.441 -7.662 -14.006 1.00 91.56 82 LYS A CA 1
ATOM 666 C C . LYS A 1 82 ? 2.591 -9.166 -13.808 1.00 91.56 82 LYS A C 1
ATOM 668 O O . LYS A 1 82 ? 1.915 -9.730 -12.958 1.00 91.56 82 LYS A O 1
ATOM 673 N N . ASN A 1 83 ? 3.487 -9.807 -14.553 1.00 92.69 83 ASN A N 1
ATOM 674 C CA . ASN A 1 83 ? 3.720 -11.246 -14.432 1.00 92.69 83 ASN A CA 1
ATOM 675 C C . ASN A 1 83 ? 4.326 -11.632 -13.076 1.00 92.69 83 ASN A C 1
ATOM 677 O O . ASN A 1 83 ? 3.973 -12.677 -12.535 1.00 92.69 83 ASN A O 1
ATOM 681 N N . VAL A 1 84 ? 5.205 -10.797 -12.511 1.00 93.25 84 VAL A N 1
ATOM 682 C CA . VAL A 1 84 ? 5.784 -11.031 -11.176 1.00 93.25 84 VAL A CA 1
ATOM 683 C C . VAL A 1 84 ? 4.742 -10.860 -10.065 1.00 93.25 84 VAL A C 1
ATOM 685 O O . VAL A 1 84 ? 4.810 -11.574 -9.067 1.00 93.25 84 VAL A O 1
ATOM 688 N N . LEU A 1 85 ? 3.777 -9.954 -10.247 1.00 92.44 85 LEU A N 1
ATOM 689 C CA . LEU A 1 85 ? 2.707 -9.670 -9.280 1.00 92.44 85 LEU A CA 1
ATOM 690 C C . LEU A 1 85 ? 1.471 -10.576 -9.432 1.00 92.44 85 LEU A C 1
ATOM 692 O O . LEU A 1 85 ? 0.698 -10.730 -8.492 1.00 92.44 85 LEU A O 1
ATOM 696 N N . ALA A 1 86 ? 1.287 -11.221 -10.587 1.00 89.38 86 ALA A N 1
ATOM 697 C CA . ALA A 1 86 ? 0.163 -12.119 -10.864 1.00 89.38 86 ALA A CA 1
ATOM 698 C C . ALA A 1 86 ? -0.080 -13.252 -9.835 1.00 89.38 86 ALA A C 1
ATOM 700 O O . ALA A 1 86 ? -1.244 -13.601 -9.639 1.00 89.38 86 ALA A O 1
ATOM 701 N N . PRO A 1 87 ? 0.941 -13.856 -9.186 1.00 89.81 87 PRO A N 1
ATOM 702 C CA . PRO A 1 87 ? 0.713 -14.898 -8.186 1.00 89.81 87 PRO A CA 1
ATOM 703 C C . PRO A 1 87 ? 0.341 -14.368 -6.790 1.00 89.81 87 PRO A C 1
ATOM 705 O O . PRO A 1 87 ? 0.101 -15.184 -5.902 1.00 89.81 87 PRO A O 1
ATOM 708 N N . ASP A 1 88 ? 0.306 -13.051 -6.562 1.00 88.31 88 ASP A N 1
ATOM 709 C CA . ASP A 1 88 ? 0.000 -12.496 -5.240 1.00 88.31 88 ASP A CA 1
ATOM 710 C C . ASP A 1 88 ? -1.459 -12.764 -4.829 1.00 88.31 88 ASP A C 1
ATOM 712 O O . ASP A 1 88 ? -2.382 -12.662 -5.638 1.00 88.31 88 ASP A O 1
ATOM 716 N N . GLU A 1 89 ? -1.683 -13.049 -3.543 1.00 87.44 89 GLU A N 1
ATOM 717 C CA . GLU A 1 89 ? -3.015 -13.372 -3.007 1.00 87.44 89 GLU A CA 1
ATOM 718 C C . GLU A 1 89 ? -4.017 -12.220 -3.188 1.00 87.44 89 GLU A C 1
ATOM 720 O O . GLU A 1 89 ? -5.138 -12.423 -3.659 1.00 87.44 89 GLU A O 1
ATOM 725 N N . LYS A 1 90 ? -3.598 -10.990 -2.866 1.00 90.94 90 LYS A N 1
ATOM 726 C CA . LYS A 1 90 ? -4.395 -9.783 -3.094 1.00 90.94 90 LYS A CA 1
ATOM 727 C C . LYS A 1 90 ? -3.981 -9.133 -4.408 1.00 90.94 90 LYS A C 1
ATOM 729 O O . LYS A 1 90 ? -2.987 -8.411 -4.470 1.00 90.94 90 LYS A O 1
ATOM 734 N N . GLN A 1 91 ? -4.788 -9.357 -5.438 1.00 92.62 91 GLN A N 1
ATOM 735 C CA . GLN A 1 91 ? -4.616 -8.709 -6.734 1.00 92.62 91 GLN A CA 1
ATOM 736 C C . GLN A 1 91 ? -5.169 -7.273 -6.726 1.00 92.62 91 GLN A C 1
ATOM 738 O O . GLN A 1 91 ? -6.208 -7.009 -6.106 1.00 92.62 91 GLN A O 1
ATOM 743 N N . PRO A 1 92 ? -4.513 -6.335 -7.431 1.00 93.25 92 PRO A N 1
ATOM 744 C CA . PRO A 1 92 ? -5.081 -5.020 -7.676 1.00 93.25 92 PRO A CA 1
ATOM 745 C C . PRO A 1 92 ? -6.318 -5.134 -8.578 1.00 93.25 92 PRO A C 1
ATOM 747 O O . PRO A 1 92 ? -6.384 -5.966 -9.481 1.00 93.25 92 PRO A O 1
ATOM 750 N N . ILE A 1 93 ? -7.298 -4.257 -8.371 1.00 92.56 93 ILE A N 1
ATOM 751 C CA . ILE A 1 93 ? -8.488 -4.162 -9.230 1.00 92.56 93 ILE A CA 1
ATOM 752 C C . ILE A 1 93 ?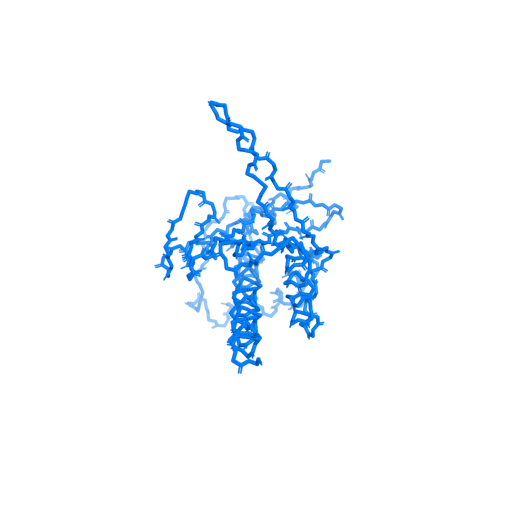 -8.190 -3.500 -10.580 1.00 92.56 93 ILE A C 1
ATOM 754 O O . ILE A 1 93 ? -8.966 -3.644 -11.521 1.00 92.56 93 ILE A O 1
ATOM 758 N N . ALA A 1 94 ? -7.083 -2.761 -10.669 1.00 88.50 94 ALA A N 1
ATOM 759 C CA . ALA A 1 94 ? -6.578 -2.186 -11.905 1.00 88.50 94 ALA A CA 1
ATOM 760 C C . ALA A 1 94 ? -5.049 -2.097 -11.859 1.00 88.50 94 ALA A C 1
ATOM 762 O O . ALA A 1 94 ? -4.459 -1.778 -10.822 1.00 88.50 94 ALA A O 1
ATOM 763 N N . THR A 1 95 ? -4.423 -2.366 -13.000 1.00 88.75 95 THR A N 1
ATOM 764 C CA . THR A 1 95 ? -2.987 -2.189 -13.212 1.00 88.75 95 THR A CA 1
ATOM 765 C C . THR A 1 95 ? -2.803 -1.424 -14.504 1.00 88.75 95 THR A C 1
ATOM 767 O O . THR A 1 95 ? -3.034 -1.978 -15.581 1.00 88.75 95 THR A O 1
ATOM 770 N N . ASP A 1 96 ? -2.388 -0.171 -14.374 1.00 85.88 96 ASP A N 1
ATOM 771 C CA . ASP A 1 96 ? -2.332 0.795 -15.462 1.00 85.88 96 ASP A CA 1
ATOM 772 C C . ASP A 1 96 ? -0.889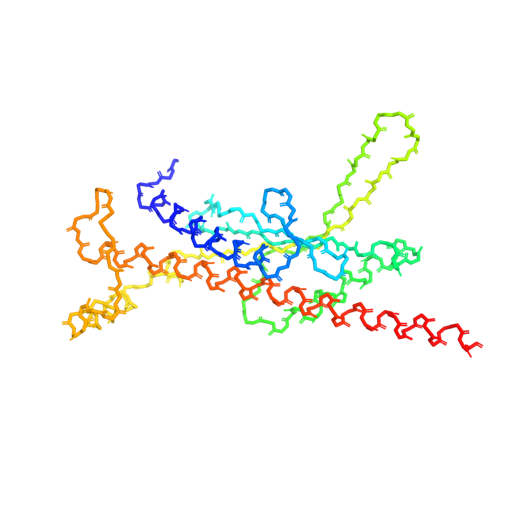 1.253 -15.689 1.00 85.88 96 ASP A C 1
ATOM 774 O O . ASP A 1 96 ? -0.109 1.393 -14.742 1.00 85.88 96 ASP A O 1
ATOM 778 N N . MET A 1 97 ? -0.544 1.493 -16.955 1.00 82.38 97 MET A N 1
ATOM 779 C CA . MET A 1 97 ? 0.647 2.251 -17.321 1.00 82.38 97 MET A CA 1
ATOM 780 C C . MET A 1 97 ? 0.212 3.703 -17.514 1.00 82.38 97 MET A C 1
ATOM 782 O O . MET A 1 97 ? -0.460 4.028 -18.493 1.00 82.38 97 MET A O 1
ATOM 786 N N . GLU A 1 98 ? 0.509 4.562 -16.544 1.00 71.38 98 GLU A N 1
ATOM 787 C CA . GLU A 1 98 ? 0.107 5.968 -16.593 1.00 71.38 98 GLU A CA 1
ATOM 788 C C . GLU A 1 98 ? 1.203 6.794 -17.259 1.00 71.38 98 GLU A C 1
ATOM 790 O O . GLU A 1 98 ? 2.323 6.856 -16.757 1.00 71.38 98 GLU A O 1
ATOM 795 N N . ASN A 1 99 ? 0.869 7.423 -18.386 1.00 65.31 99 ASN A N 1
ATOM 796 C CA . ASN A 1 99 ? 1.756 8.332 -19.100 1.00 65.31 99 ASN A CA 1
ATOM 797 C C . ASN A 1 99 ? 1.466 9.769 -18.647 1.00 65.31 99 ASN A C 1
ATOM 799 O O . ASN A 1 99 ? 0.421 10.338 -18.972 1.00 65.31 99 ASN A O 1
ATOM 803 N N . ILE A 1 100 ? 2.372 10.352 -17.862 1.00 55.91 100 ILE A N 1
ATOM 804 C CA . ILE A 1 100 ? 2.297 11.764 -17.481 1.00 55.91 100 ILE A CA 1
ATOM 805 C C . ILE A 1 100 ? 3.112 12.567 -18.494 1.00 55.91 100 ILE A C 1
ATOM 807 O O . ILE A 1 100 ? 4.343 12.533 -18.473 1.00 55.91 100 ILE A O 1
ATOM 811 N N . VAL A 1 101 ? 2.417 13.309 -19.355 1.00 50.12 101 VAL A N 1
ATOM 812 C CA . VAL A 1 101 ? 3.018 14.265 -20.290 1.00 50.12 101 VAL A CA 1
ATOM 813 C C . VAL A 1 101 ? 3.246 15.594 -19.569 1.00 50.12 101 VAL A C 1
ATOM 815 O O . VAL A 1 101 ? 2.294 16.309 -19.257 1.00 50.12 101 VAL A O 1
ATOM 818 N N . HIS A 1 102 ? 4.504 15.945 -19.296 1.00 43.66 102 HIS A N 1
ATOM 819 C CA . HIS A 1 102 ? 4.859 17.291 -18.844 1.00 43.66 102 HIS A CA 1
ATOM 820 C C . HIS A 1 102 ? 5.330 18.143 -20.028 1.00 43.66 102 HIS A C 1
ATOM 822 O O . HIS A 1 102 ? 6.417 17.915 -20.558 1.00 43.66 102 HIS A O 1
ATOM 828 N N . GLU A 1 103 ? 4.548 19.162 -20.395 1.00 39.56 103 GLU A N 1
ATOM 829 C CA . GLU A 1 103 ? 5.035 20.271 -21.221 1.00 39.56 103 GLU A CA 1
ATOM 830 C C . GLU A 1 103 ? 5.916 21.176 -20.351 1.00 39.56 103 GLU A C 1
ATOM 832 O O . GLU A 1 103 ? 5.438 21.858 -19.439 1.00 39.56 103 GLU A O 1
ATOM 837 N N . VAL A 1 104 ? 7.228 21.158 -20.588 1.00 43.38 104 VAL A N 1
ATOM 838 C CA . VAL A 1 104 ? 8.149 22.095 -19.942 1.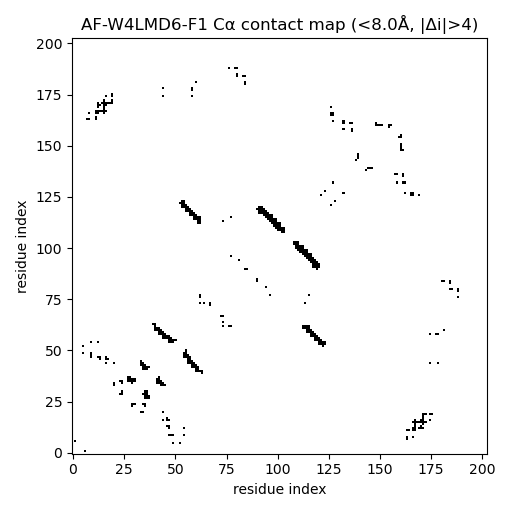00 43.38 104 VAL A CA 1
ATOM 839 C C . VAL A 1 104 ? 8.129 23.385 -20.756 1.00 43.38 104 VAL A C 1
ATOM 841 O O . VAL A 1 104 ? 8.568 23.416 -21.900 1.00 43.38 104 VAL A O 1
ATOM 844 N N . ALA A 1 105 ? 7.603 24.469 -20.185 1.00 42.75 105 ALA A N 1
ATOM 845 C CA . ALA A 1 105 ? 7.644 25.773 -20.836 1.00 42.75 105 ALA A CA 1
ATOM 846 C C . ALA A 1 105 ? 9.103 26.252 -20.949 1.00 42.75 105 ALA A C 1
ATOM 848 O O . ALA A 1 105 ? 9.680 26.699 -19.957 1.00 42.75 105 ALA A O 1
ATOM 849 N N . GLY A 1 106 ? 9.686 26.166 -22.147 1.00 46.03 106 GLY A N 1
ATOM 850 C CA . GLY A 1 106 ? 10.966 26.808 -22.460 1.00 46.03 106 GLY A CA 1
ATOM 851 C C . GLY A 1 106 ? 11.854 26.089 -23.470 1.00 46.03 106 GLY A C 1
ATOM 852 O O . GLY A 1 106 ? 12.591 26.778 -24.157 1.00 46.03 106 GLY A O 1
ATOM 853 N N . ASP A 1 107 ? 11.741 24.767 -23.611 1.00 42.31 107 ASP A N 1
ATOM 854 C CA . ASP A 1 107 ? 12.514 23.962 -24.565 1.00 42.31 107 ASP A CA 1
ATOM 855 C C . ASP A 1 107 ? 11.652 22.780 -25.044 1.00 42.31 107 ASP A C 1
ATOM 857 O O . ASP A 1 107 ? 10.817 22.276 -24.296 1.00 42.31 107 ASP A O 1
ATOM 861 N N . GLU A 1 108 ? 11.832 22.360 -26.297 1.00 40.66 108 GLU A N 1
ATOM 862 C CA . GLU A 1 108 ? 11.030 21.391 -27.071 1.00 40.66 108 GLU A CA 1
ATOM 863 C C . GLU A 1 108 ? 11.030 19.932 -26.537 1.00 40.66 108 GLU A C 1
ATOM 865 O O . GLU A 1 108 ? 10.878 18.984 -27.305 1.00 40.66 108 GLU A O 1
ATOM 870 N N . GLU A 1 109 ? 11.187 19.706 -25.231 1.00 40.50 109 GLU A N 1
ATOM 871 C CA . GLU A 1 109 ? 11.209 18.370 -24.629 1.00 40.50 109 GLU A CA 1
ATOM 872 C C . GLU A 1 109 ? 9.898 18.048 -23.901 1.00 40.50 109 GLU A C 1
ATOM 874 O O . GLU A 1 109 ? 9.668 18.429 -22.749 1.00 40.50 109 GLU A O 1
ATOM 879 N N . VAL A 1 110 ? 9.047 17.267 -24.567 1.00 44.19 110 VAL A N 1
ATOM 880 C CA . VAL A 1 110 ? 7.925 16.568 -23.935 1.00 44.19 110 VAL A CA 1
ATOM 881 C C . VAL A 1 110 ? 8.496 15.428 -23.088 1.00 44.19 110 VAL A C 1
ATOM 883 O O . VAL A 1 110 ? 8.944 14.414 -23.621 1.00 44.19 110 VAL A O 1
ATOM 886 N N . LYS A 1 111 ? 8.506 15.578 -21.758 1.00 48.62 111 LYS A N 1
ATOM 887 C CA . LYS A 1 111 ? 8.927 14.493 -20.855 1.00 48.62 111 LYS A CA 1
ATOM 888 C C . LYS A 1 111 ? 7.729 13.610 -20.549 1.00 48.62 111 LYS A C 1
ATOM 890 O O . LYS A 1 111 ? 6.947 13.920 -19.651 1.00 48.62 111 LYS A O 1
ATOM 895 N N . GLU A 1 112 ? 7.605 12.523 -21.301 1.00 56.41 112 GLU A N 1
ATOM 896 C CA . GLU A 1 112 ? 6.689 11.428 -20.993 1.00 56.41 112 GLU A CA 1
ATOM 897 C C . GLU A 1 112 ? 7.256 10.626 -19.821 1.00 56.41 112 GLU A C 1
ATOM 899 O O . GLU A 1 112 ? 8.368 10.108 -19.899 1.00 56.41 112 GLU A O 1
ATOM 904 N N . ARG A 1 113 ? 6.528 10.545 -18.706 1.00 62.31 113 ARG A N 1
ATOM 905 C CA . ARG A 1 113 ? 6.896 9.677 -17.582 1.00 62.31 113 ARG A CA 1
ATOM 906 C C . ARG A 1 113 ? 5.884 8.560 -17.473 1.00 62.31 113 ARG A C 1
ATOM 908 O O . ARG A 1 113 ? 4.735 8.825 -17.129 1.00 62.31 113 ARG A O 1
ATOM 915 N N . ASP A 1 114 ? 6.331 7.341 -17.729 1.00 79.25 114 ASP A N 1
ATOM 916 C CA . ASP A 1 114 ? 5.500 6.156 -17.576 1.00 79.25 114 ASP A CA 1
ATOM 917 C C . ASP A 1 114 ? 5.646 5.607 -16.157 1.00 79.25 114 ASP A C 1
ATOM 919 O O . ASP A 1 114 ? 6.751 5.402 -15.643 1.00 79.25 114 ASP A O 1
ATOM 923 N N . TYR A 1 115 ? 4.509 5.398 -15.509 1.00 85.81 115 TYR A N 1
ATOM 924 C CA . TYR A 1 115 ? 4.414 4.817 -14.179 1.00 85.81 115 TYR A CA 1
ATOM 925 C C . TYR A 1 115 ? 3.676 3.493 -14.254 1.00 85.81 115 TYR A C 1
ATOM 927 O O . TYR A 1 115 ? 2.675 3.367 -14.955 1.00 85.81 115 TYR A O 1
ATOM 935 N N . VAL A 1 116 ? 4.127 2.524 -13.464 1.00 91.50 116 VAL A N 1
ATOM 936 C CA . VAL A 1 116 ? 3.301 1.370 -13.112 1.00 91.50 116 VAL A CA 1
ATOM 937 C C . VAL A 1 116 ? 2.406 1.801 -11.961 1.00 91.50 116 VAL A C 1
ATOM 939 O O . VAL A 1 116 ? 2.930 2.136 -10.900 1.00 91.50 116 VAL A O 1
ATOM 942 N N . ARG A 1 117 ? 1.084 1.802 -12.149 1.00 94.38 117 ARG A N 1
ATOM 943 C CA . ARG A 1 117 ? 0.100 2.141 -11.110 1.00 94.38 117 ARG A CA 1
ATOM 944 C C . ARG A 1 117 ? -0.771 0.936 -10.794 1.00 94.38 117 ARG A C 1
ATOM 946 O O . ARG A 1 117 ? -1.329 0.307 -11.690 1.00 94.38 117 ARG A O 1
ATOM 953 N N . LEU A 1 118 ? -0.896 0.626 -9.508 1.00 95.06 118 LEU A N 1
ATOM 954 C CA . LEU A 1 118 ? -1.693 -0.481 -8.987 1.00 95.06 118 LEU A CA 1
ATOM 955 C C . LEU A 1 118 ? -2.781 0.087 -8.082 1.00 95.06 118 LEU A C 1
ATOM 957 O O . LEU A 1 118 ? -2.471 0.792 -7.122 1.00 95.06 118 LEU A O 1
ATOM 961 N N . ARG A 1 119 ? -4.047 -0.221 -8.375 1.00 96.25 119 ARG A N 1
ATOM 962 C CA . ARG A 1 119 ? -5.193 0.189 -7.555 1.00 96.25 119 ARG A CA 1
ATOM 963 C C . ARG A 1 119 ? -5.707 -0.988 -6.749 1.00 96.25 119 ARG A C 1
ATOM 965 O O . ARG A 1 119 ? -6.086 -2.003 -7.328 1.00 96.25 119 ARG A O 1
ATOM 972 N N . TYR A 1 120 ? -5.805 -0.823 -5.439 1.00 96.94 120 TYR A N 1
ATOM 973 C CA . TYR A 1 120 ? -6.360 -1.826 -4.538 1.00 96.94 120 TYR A CA 1
ATOM 974 C C . TYR A 1 120 ? -7.694 -1.359 -3.970 1.00 96.94 120 TYR A C 1
ATOM 976 O O . TYR A 1 120 ? -7.912 -0.164 -3.770 1.00 96.94 120 TYR A O 1
ATOM 984 N N . ARG A 1 121 ? -8.593 -2.316 -3.731 1.00 95.88 121 ARG A N 1
ATOM 985 C CA . ARG A 1 121 ? -9.933 -2.088 -3.187 1.00 95.88 121 ARG A CA 1
ATOM 986 C C . ARG A 1 121 ? -10.197 -3.076 -2.062 1.00 95.88 121 ARG A C 1
ATOM 988 O O . ARG A 1 121 ? -9.959 -4.276 -2.218 1.00 95.88 121 ARG A O 1
ATOM 995 N N . TYR A 1 122 ? -10.736 -2.556 -0.970 1.00 95.25 122 TYR A N 1
ATOM 996 C CA . TYR A 1 122 ? -11.074 -3.311 0.226 1.00 95.25 122 TYR A CA 1
ATOM 997 C C . TYR A 1 122 ? -12.502 -2.973 0.640 1.00 95.25 122 TYR A C 1
ATOM 999 O O . TYR A 1 122 ? -12.876 -1.801 0.762 1.00 95.25 122 TYR A O 1
ATOM 1007 N N . SER A 1 123 ? -13.313 -4.012 0.820 1.00 92.62 123 SER A N 1
ATOM 1008 C CA . SER A 1 123 ? -14.648 -3.858 1.398 1.00 92.62 123 SER A CA 1
ATOM 1009 C C . SER A 1 123 ? -14.539 -3.658 2.909 1.00 92.62 123 SER A C 1
ATOM 1011 O O . SER A 1 123 ? -13.573 -4.095 3.530 1.00 92.62 123 SER A O 1
ATOM 1013 N N . PHE A 1 124 ? -15.534 -3.030 3.532 1.00 86.94 124 PHE A N 1
ATOM 1014 C CA . PHE A 1 124 ? -15.506 -2.848 4.986 1.00 86.94 124 PHE A CA 1
ATOM 1015 C C . PHE A 1 124 ? -15.512 -4.162 5.766 1.00 86.94 124 PHE A C 1
ATOM 1017 O O . PHE A 1 124 ? -14.887 -4.228 6.821 1.00 86.94 124 PHE A O 1
ATOM 1024 N N . ASP A 1 125 ? -16.166 -5.194 5.235 1.00 86.69 125 ASP A N 1
ATOM 1025 C CA . ASP A 1 125 ? -16.210 -6.516 5.863 1.00 86.69 125 ASP A CA 1
ATOM 1026 C C . ASP A 1 125 ? -14.855 -7.238 5.771 1.00 86.69 125 ASP A C 1
ATOM 1028 O O . ASP A 1 125 ? -14.525 -8.026 6.653 1.00 86.69 125 ASP A O 1
ATOM 1032 N N . GLU A 1 126 ? -14.057 -6.941 4.737 1.00 88.50 126 GLU A N 1
ATOM 1033 C CA . GLU A 1 126 ? -12.682 -7.440 4.596 1.00 88.50 126 GLU A CA 1
ATOM 1034 C C . GLU A 1 126 ? -11.730 -6.757 5.585 1.00 88.50 126 GLU A C 1
ATOM 1036 O O . GLU A 1 126 ? -10.885 -7.417 6.180 1.00 88.50 126 GLU A O 1
ATOM 1041 N N . VAL A 1 127 ? -11.885 -5.445 5.781 1.00 87.75 127 VAL A N 1
ATOM 1042 C CA . VAL A 1 127 ? -11.018 -4.662 6.676 1.00 87.75 127 VAL A CA 1
ATOM 1043 C C . VAL A 1 127 ? -11.303 -4.979 8.145 1.00 87.75 127 VAL A C 1
ATOM 1045 O O . VAL A 1 127 ? -10.384 -5.059 8.955 1.00 87.75 127 VAL A O 1
ATOM 1048 N N . CYS A 1 128 ? -12.579 -5.104 8.523 1.00 83.19 128 CYS A N 1
ATOM 1049 C CA . CYS A 1 128 ? -12.965 -5.256 9.922 1.00 83.19 128 CYS A CA 1
ATOM 1050 C C . CYS A 1 128 ? -14.286 -6.028 10.050 1.00 83.19 128 CYS A C 1
ATOM 1052 O O . CYS A 1 128 ? -15.375 -5.446 10.023 1.00 83.19 128 CYS A O 1
ATOM 1054 N N . SER A 1 129 ? -14.185 -7.351 10.192 1.00 85.94 129 SER A N 1
ATOM 1055 C CA . SER A 1 129 ? -15.339 -8.224 10.413 1.00 85.94 129 SER A CA 1
ATOM 1056 C C . SER A 1 129 ? -15.752 -8.255 11.890 1.00 85.94 129 SER A C 1
ATOM 1058 O O . SER A 1 129 ? -14.943 -8.033 12.792 1.00 85.94 129 SER A O 1
ATOM 1060 N N . ASN A 1 130 ? -17.022 -8.576 12.155 1.00 85.56 130 ASN A N 1
ATOM 1061 C CA . ASN A 1 130 ? -17.536 -8.680 13.527 1.00 85.56 130 ASN A CA 1
ATOM 1062 C C . ASN A 1 130 ? -16.783 -9.721 14.370 1.00 85.56 130 ASN A C 1
ATOM 1064 O O . ASN A 1 130 ? -16.619 -9.517 15.571 1.00 85.56 130 ASN A O 1
ATOM 1068 N N . ASP A 1 131 ? -16.312 -10.801 13.744 1.00 87.44 131 ASP A N 1
ATOM 1069 C CA . ASP A 1 131 ? -15.591 -11.873 14.431 1.00 87.44 131 ASP A CA 1
ATOM 1070 C C . ASP A 1 131 ? -14.207 -11.399 14.895 1.00 87.44 131 ASP A C 1
ATOM 1072 O O . ASP A 1 131 ? -13.845 -11.607 16.052 1.00 87.44 131 ASP A O 1
ATOM 1076 N N . VAL A 1 132 ? -13.482 -10.668 14.037 1.00 86.88 132 VAL A N 1
ATOM 1077 C CA . VAL A 1 132 ? -12.179 -10.071 14.382 1.00 86.88 132 VAL A CA 1
ATOM 1078 C C . VAL A 1 132 ? -12.332 -9.058 15.517 1.00 86.88 132 VAL A C 1
ATOM 1080 O O . VAL A 1 132 ? -11.540 -9.047 16.455 1.00 86.88 132 VAL A O 1
ATOM 1083 N N . ILE A 1 133 ? -13.386 -8.238 15.479 1.00 86.31 133 ILE A N 1
ATOM 1084 C CA . ILE A 1 133 ? -13.664 -7.255 16.536 1.00 86.31 133 ILE A CA 1
ATOM 1085 C C . ILE A 1 133 ? -13.948 -7.953 17.869 1.00 86.31 133 ILE A C 1
ATOM 1087 O O . ILE A 1 133 ? -13.455 -7.517 18.908 1.00 86.31 133 ILE A O 1
ATOM 1091 N N . ALA A 1 134 ? -14.754 -9.016 17.856 1.00 88.31 134 ALA A N 1
ATOM 1092 C CA . ALA A 1 134 ? -15.082 -9.760 19.066 1.00 88.31 134 ALA A CA 1
ATOM 1093 C C . ALA A 1 134 ? -13.828 -10.387 19.691 1.00 88.31 134 ALA A C 1
ATOM 1095 O O . ALA A 1 134 ? -13.627 -10.264 20.900 1.00 88.31 134 ALA A O 1
ATOM 1096 N N . GLU A 1 135 ? -12.967 -10.990 18.868 1.00 89.50 135 GLU A N 1
ATOM 1097 C CA . GLU A 1 135 ? -11.696 -11.561 19.312 1.00 89.50 135 GLU A CA 1
ATOM 1098 C C . GLU A 1 135 ? -10.773 -10.491 19.916 1.00 89.50 135 GLU A C 1
ATOM 1100 O O . GLU A 1 135 ? -10.227 -10.685 21.004 1.00 89.50 135 GLU A O 1
ATOM 1105 N N . GLU A 1 136 ? -10.644 -9.337 19.259 1.00 88.88 136 GLU A N 1
ATOM 1106 C CA . GLU A 1 136 ? -9.783 -8.251 19.732 1.00 88.88 136 GLU A CA 1
ATOM 1107 C C . GLU A 1 136 ? -10.296 -7.626 21.038 1.00 88.88 136 GLU A C 1
ATOM 1109 O O . GLU A 1 136 ? -9.513 -7.294 21.928 1.00 88.88 136 GLU A O 1
ATOM 1114 N N . ILE A 1 137 ? -11.620 -7.523 21.209 1.00 88.88 137 ILE A N 1
ATOM 1115 C CA . ILE A 1 137 ? -12.223 -7.089 22.477 1.00 88.88 137 ILE A CA 1
ATOM 1116 C C . ILE A 1 137 ? -11.871 -8.063 23.601 1.00 88.88 137 ILE A C 1
ATOM 1118 O O . ILE A 1 137 ? -11.510 -7.614 24.690 1.00 88.88 137 ILE A O 1
ATOM 1122 N N . THR A 1 138 ? -11.975 -9.374 23.365 1.00 90.38 138 THR A N 1
ATOM 1123 C CA . THR A 1 138 ? -11.628 -10.383 24.375 1.00 90.38 138 THR A CA 1
ATOM 1124 C C . THR A 1 138 ? -10.153 -10.293 24.753 1.00 90.38 138 THR A C 1
ATOM 1126 O O . THR A 1 138 ? -9.849 -10.192 25.940 1.00 90.38 138 THR A O 1
ATOM 1129 N N . LYS A 1 139 ? -9.248 -10.214 23.769 1.00 89.62 139 LYS A N 1
ATOM 1130 C CA . LYS A 1 139 ? -7.805 -10.039 24.012 1.00 89.62 139 LYS A CA 1
ATOM 1131 C C . LYS A 1 139 ? -7.513 -8.793 24.842 1.00 89.62 139 LYS A C 1
ATOM 1133 O O . LYS A 1 139 ? -6.772 -8.859 25.818 1.00 89.62 139 LYS A O 1
ATOM 1138 N N . TYR A 1 140 ? -8.139 -7.669 24.496 1.00 89.31 140 TYR A N 1
ATOM 1139 C CA . TYR A 1 140 ? -7.956 -6.421 25.230 1.00 89.31 140 TYR A CA 1
ATOM 1140 C C . TYR A 1 140 ? -8.484 -6.497 26.670 1.00 89.31 140 TYR A C 1
ATOM 1142 O O . TYR A 1 140 ? -7.936 -5.874 27.571 1.00 89.31 140 TYR A O 1
ATOM 1150 N N . GLN A 1 141 ? -9.563 -7.243 26.913 1.00 88.38 141 GLN A N 1
ATOM 1151 C CA . GLN A 1 141 ? -10.094 -7.438 28.264 1.00 88.38 141 GLN A CA 1
ATOM 1152 C C . GLN A 1 141 ? -9.196 -8.334 29.126 1.00 88.38 141 GLN A C 1
ATOM 1154 O O . GLN A 1 141 ? -9.133 -8.128 30.339 1.00 88.38 141 GLN A O 1
ATOM 1159 N N . GLU A 1 142 ? -8.520 -9.310 28.518 1.00 91.75 142 GLU A N 1
ATOM 1160 C CA . GLU A 1 142 ? -7.564 -10.194 29.193 1.00 91.75 142 GLU A CA 1
ATOM 1161 C C . GLU A 1 142 ? -6.248 -9.477 29.527 1.00 91.75 142 GLU A C 1
ATOM 1163 O O . GLU A 1 142 ? -5.727 -9.652 30.630 1.00 91.75 142 GLU A O 1
ATOM 1168 N N . ASP A 1 143 ? -5.749 -8.631 28.619 1.00 90.38 143 ASP A N 1
ATOM 1169 C CA . ASP A 1 143 ? -4.569 -7.789 28.839 1.00 90.38 143 ASP A CA 1
ATOM 1170 C C . ASP A 1 143 ? -4.760 -6.361 28.282 1.00 90.38 143 ASP A C 1
ATOM 1172 O O . ASP A 1 143 ? -4.352 -6.053 27.157 1.00 90.38 143 ASP A O 1
ATOM 1176 N N . PRO A 1 144 ? -5.330 -5.441 29.085 1.00 84.00 144 PRO A N 1
ATOM 1177 C CA . PRO A 1 144 ? -5.536 -4.052 28.669 1.00 84.00 144 PRO A CA 1
ATOM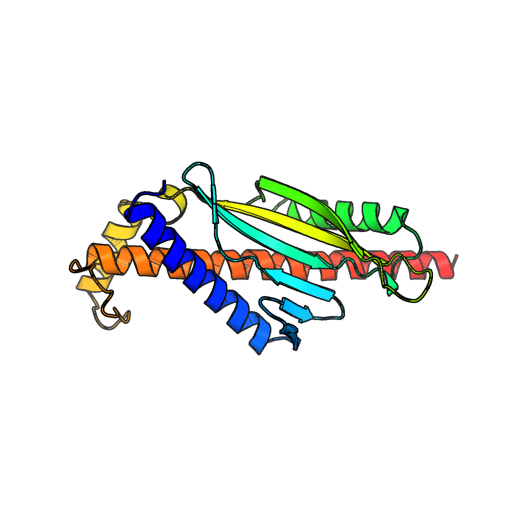 1178 C C . PRO A 1 144 ? -4.242 -3.270 28.402 1.00 84.00 144 PRO A C 1
ATOM 1180 O O . PRO A 1 144 ? -4.298 -2.177 27.838 1.00 84.00 144 PRO A O 1
ATOM 1183 N N . GLY A 1 145 ? -3.088 -3.785 28.847 1.00 82.62 145 GLY A N 1
ATOM 1184 C CA . GLY A 1 145 ? -1.777 -3.168 28.645 1.00 82.62 145 GLY A CA 1
ATOM 1185 C C . GLY A 1 145 ? -1.112 -3.553 27.324 1.00 82.62 145 GLY A C 1
ATOM 1186 O O . GLY A 1 145 ? -0.151 -2.897 26.928 1.00 82.62 145 GLY A O 1
ATOM 1187 N N . ALA A 1 146 ? -1.621 -4.574 26.627 1.00 81.31 146 ALA A N 1
ATOM 1188 C CA . ALA A 1 146 ? -1.046 -5.064 25.375 1.00 81.31 146 ALA A CA 1
ATOM 1189 C C . ALA A 1 146 ? -1.141 -4.050 24.223 1.00 81.31 146 ALA A C 1
ATOM 1191 O O . ALA A 1 146 ? -0.354 -4.112 23.277 1.00 81.31 146 ALA A O 1
ATOM 1192 N N . ARG A 1 147 ? -2.101 -3.119 24.290 1.00 82.62 147 ARG A N 1
ATOM 1193 C CA . ARG A 1 147 ? -2.352 -2.130 23.241 1.00 82.62 147 ARG A CA 1
ATOM 1194 C C . ARG A 1 147 ? -2.736 -0.782 23.832 1.00 82.62 147 ARG A C 1
ATOM 1196 O O . ARG A 1 147 ? -3.608 -0.692 24.692 1.00 82.62 147 ARG A O 1
ATOM 1203 N N . GLU A 1 148 ? -2.139 0.287 23.321 1.00 86.12 148 GLU A N 1
ATOM 1204 C CA . GLU A 1 148 ? -2.594 1.632 23.658 1.00 86.12 148 GLU A CA 1
ATOM 1205 C C . GLU A 1 148 ? -3.924 1.937 22.961 1.00 86.12 148 GLU A C 1
ATOM 1207 O O . GLU A 1 148 ? -4.073 1.757 21.752 1.00 86.12 148 GLU A O 1
ATOM 1212 N N . LEU A 1 149 ? -4.899 2.414 23.738 1.00 86.38 149 LEU A N 1
ATOM 1213 C CA . LEU A 1 149 ? -6.182 2.887 23.228 1.00 86.38 149 LEU A CA 1
ATOM 1214 C C . LEU A 1 149 ? -6.289 4.397 23.423 1.00 86.38 149 LEU A C 1
ATOM 1216 O O . LEU A 1 149 ? -6.704 4.840 24.500 1.00 86.38 149 LEU A O 1
ATOM 1220 N N . PRO A 1 150 ? -5.931 5.202 22.409 1.00 87.12 150 PRO A N 1
ATOM 1221 C CA . PRO A 1 150 ? -6.107 6.639 22.488 1.00 87.12 150 PRO A CA 1
ATOM 1222 C C . PRO A 1 150 ? -7.590 7.008 22.595 1.00 87.12 150 PRO A C 1
ATOM 1224 O O . PRO A 1 150 ? -8.482 6.328 22.079 1.00 87.12 150 PRO A O 1
ATOM 1227 N N . GLU A 1 151 ? -7.857 8.136 23.248 1.00 87.25 151 GLU A N 1
ATOM 1228 C CA . GLU A 1 151 ? -9.178 8.752 23.213 1.00 87.25 151 GLU A CA 1
ATOM 1229 C C . GLU A 1 151 ? -9.462 9.281 21.802 1.00 87.25 151 GLU A C 1
ATOM 1231 O O . GLU A 1 151 ? -8.726 10.117 21.276 1.00 87.25 151 GLU A O 1
ATOM 1236 N N . ILE A 1 152 ? -10.550 8.805 21.191 1.00 86.25 152 ILE A N 1
ATOM 1237 C CA . ILE A 1 152 ? -10.985 9.222 19.855 1.00 86.25 152 ILE A CA 1
ATOM 1238 C C . ILE A 1 152 ? -12.235 10.083 20.017 1.00 86.25 152 ILE A C 1
ATOM 1240 O O . ILE A 1 152 ? -13.243 9.656 20.586 1.00 86.25 152 ILE A O 1
ATOM 1244 N N . ALA A 1 153 ? -12.176 11.315 19.509 1.00 82.50 153 ALA A N 1
ATOM 1245 C CA . ALA A 1 153 ? -13.275 12.263 19.622 1.00 82.50 153 ALA A CA 1
ATOM 1246 C C . ALA A 1 153 ? -14.586 11.660 19.087 1.00 82.50 153 ALA A C 1
ATOM 1248 O O . ALA A 1 153 ? -14.647 11.163 17.965 1.00 82.50 153 ALA A O 1
ATOM 1249 N N . ASN A 1 154 ? -15.652 11.751 19.887 1.00 82.50 154 ASN A N 1
ATOM 1250 C CA . ASN A 1 154 ? -16.992 11.236 19.575 1.00 82.50 154 ASN A CA 1
ATOM 1251 C C . ASN A 1 154 ? -17.112 9.702 19.464 1.00 82.50 154 ASN A C 1
ATOM 1253 O O . ASN A 1 154 ? -18.159 9.211 19.042 1.00 82.50 154 ASN A O 1
ATOM 1257 N N . VAL A 1 155 ? -16.099 8.941 19.892 1.00 87.62 155 VAL A N 1
ATOM 1258 C CA . VAL A 1 155 ? -16.138 7.472 19.960 1.00 87.62 155 VAL A CA 1
ATOM 1259 C C . VAL A 1 155 ? -15.943 7.039 21.409 1.00 87.62 155 VAL A C 1
ATOM 1261 O O . VAL A 1 155 ? -14.833 6.966 21.924 1.00 87.62 155 VAL A O 1
ATOM 1264 N N . ASN A 1 156 ? -17.055 6.763 22.088 1.00 86.31 156 ASN A N 1
ATOM 1265 C CA . ASN A 1 156 ? -17.100 6.532 23.536 1.00 86.31 156 ASN A CA 1
ATOM 1266 C C . ASN A 1 156 ? -17.177 5.051 23.941 1.00 86.31 156 ASN A C 1
ATOM 1268 O O . ASN A 1 156 ? -17.291 4.746 25.127 1.00 86.31 156 ASN A O 1
ATOM 1272 N N . THR A 1 157 ? -17.145 4.126 22.980 1.00 89.50 157 THR A N 1
ATOM 1273 C CA . THR A 1 157 ? -17.177 2.685 23.257 1.00 89.50 157 THR A CA 1
ATOM 1274 C C . THR A 1 157 ? -15.812 2.060 23.006 1.00 89.50 157 THR A C 1
ATOM 1276 O O . THR A 1 157 ? -15.122 2.421 22.053 1.00 89.50 157 THR A O 1
ATOM 1279 N N . LEU A 1 158 ? -15.438 1.082 23.839 1.00 87.31 158 LEU A N 1
ATOM 1280 C CA . LEU A 1 158 ? -14.228 0.276 23.647 1.00 87.31 158 LEU A CA 1
ATOM 1281 C C . LEU A 1 158 ? -14.200 -0.355 22.248 1.00 87.31 158 LEU A C 1
ATOM 1283 O O . LEU A 1 158 ? -13.227 -0.190 21.522 1.00 87.31 158 LEU A O 1
ATOM 1287 N N . ALA A 1 159 ? -15.304 -0.998 21.858 1.00 87.62 159 ALA A N 1
ATOM 1288 C CA . ALA A 1 159 ? -15.456 -1.619 20.547 1.00 87.62 159 ALA A CA 1
ATOM 1289 C C . ALA A 1 159 ? -15.254 -0.613 19.406 1.00 87.62 159 ALA A C 1
ATOM 1291 O O . ALA A 1 159 ? -14.514 -0.890 18.472 1.00 87.62 159 ALA A O 1
ATOM 1292 N N . GLY A 1 160 ? -15.855 0.579 19.500 1.00 90.12 160 GLY A N 1
ATOM 1293 C CA . GLY A 1 160 ? -15.697 1.615 18.483 1.00 90.12 160 GLY A CA 1
ATOM 1294 C C . GLY A 1 160 ? -14.251 2.084 18.333 1.00 90.12 160 GLY A C 1
ATOM 1295 O O . GLY A 1 160 ? -13.792 2.266 17.211 1.00 90.12 160 GLY A O 1
ATOM 1296 N N . ARG A 1 161 ? -13.517 2.244 19.442 1.00 91.31 161 ARG A N 1
ATOM 1297 C CA . ARG A 1 161 ? -12.098 2.629 19.391 1.00 91.31 161 ARG A CA 1
ATOM 1298 C C . ARG A 1 161 ? -11.233 1.523 18.792 1.00 91.31 161 ARG A C 1
ATOM 1300 O O . ARG A 1 161 ? -10.436 1.806 17.907 1.00 91.31 161 ARG A O 1
ATOM 1307 N N . LEU A 1 162 ? -11.446 0.275 19.212 1.00 90.88 162 LEU A N 1
ATOM 1308 C CA . LEU A 1 162 ? -10.733 -0.886 18.669 1.00 90.88 162 LEU A CA 1
ATOM 1309 C C . LEU A 1 162 ? -10.954 -1.043 17.164 1.00 90.88 162 LEU A C 1
ATOM 1311 O O . LEU A 1 162 ? -9.990 -1.216 16.432 1.00 90.88 162 LEU A O 1
ATOM 1315 N N . VAL A 1 163 ? -12.195 -0.907 16.688 1.00 92.19 163 VAL A N 1
ATOM 1316 C CA . VAL A 1 163 ? -12.519 -0.971 15.252 1.00 92.19 163 VAL A CA 1
ATOM 1317 C C . VAL A 1 163 ? -11.693 0.024 14.443 1.00 92.19 163 VAL A C 1
ATOM 1319 O O . VAL A 1 163 ? -11.140 -0.336 13.410 1.00 92.19 163 VAL A O 1
ATOM 1322 N N . LEU A 1 164 ? -11.607 1.274 14.899 1.00 93.56 164 LEU A N 1
ATOM 1323 C CA . LEU A 1 164 ? -10.893 2.316 14.163 1.00 93.56 164 LEU A CA 1
ATOM 1324 C C . LEU A 1 164 ? -9.386 2.060 14.123 1.00 93.56 164 LEU A C 1
ATOM 1326 O O . LEU A 1 164 ? -8.777 2.219 13.070 1.00 93.56 164 LEU A O 1
ATOM 1330 N N . LEU A 1 165 ? -8.810 1.580 15.223 1.00 92.62 165 LEU A N 1
ATOM 1331 C CA . LEU A 1 165 ? -7.397 1.208 15.264 1.00 92.62 165 LEU A CA 1
ATOM 1332 C C . LEU A 1 165 ? -7.089 -0.037 14.420 1.00 92.62 165 LEU A C 1
ATOM 1334 O O . LEU A 1 165 ? -6.054 -0.090 13.770 1.00 92.62 165 LEU A O 1
ATOM 1338 N N . LEU A 1 166 ? -7.993 -1.020 14.375 1.00 92.62 166 LEU A N 1
ATOM 1339 C CA . LEU A 1 166 ? -7.844 -2.182 13.493 1.00 92.62 166 LEU A CA 1
ATOM 1340 C C . LEU A 1 166 ? -7.854 -1.773 12.017 1.00 92.62 166 LEU A C 1
ATOM 1342 O O . LEU A 1 166 ? -7.102 -2.326 11.222 1.00 92.62 166 LEU A O 1
ATOM 1346 N N . ILE A 1 167 ? -8.682 -0.792 11.648 1.00 94.94 167 ILE A N 1
ATOM 1347 C CA . ILE A 1 167 ? -8.691 -0.229 10.292 1.00 94.94 167 ILE A CA 1
ATOM 1348 C C . ILE A 1 167 ? -7.356 0.457 9.992 1.00 94.94 167 ILE A C 1
ATOM 1350 O O . ILE A 1 167 ? -6.795 0.246 8.920 1.00 94.94 167 ILE A O 1
ATOM 1354 N N . GLU A 1 168 ? -6.847 1.263 10.923 1.00 95.81 168 GLU A N 1
ATOM 1355 C CA . GLU A 1 168 ? -5.542 1.916 10.790 1.00 95.81 168 GLU A CA 1
ATOM 1356 C C . GLU A 1 168 ? -4.417 0.892 10.581 1.00 95.81 168 GLU A C 1
ATOM 1358 O O . GLU A 1 168 ? -3.717 0.964 9.568 1.00 95.81 168 GLU A O 1
ATOM 1363 N N . ASP A 1 169 ? -4.316 -0.116 11.452 1.00 94.69 169 ASP A N 1
ATOM 1364 C CA . ASP A 1 169 ? -3.327 -1.194 11.336 1.00 94.69 169 ASP A CA 1
ATOM 1365 C C . ASP A 1 169 ? -3.450 -1.936 10.006 1.00 94.69 169 ASP A C 1
ATOM 1367 O O . ASP A 1 169 ? -2.452 -2.210 9.339 1.00 94.69 169 ASP A O 1
ATOM 1371 N N . PHE A 1 170 ? -4.680 -2.283 9.616 1.00 95.81 170 PHE A N 1
ATOM 1372 C CA . PHE A 1 170 ? -4.944 -3.016 8.386 1.00 95.81 170 PHE A CA 1
ATOM 1373 C C . PHE A 1 170 ? -4.403 -2.251 7.179 1.00 95.81 170 PHE A C 1
ATOM 1375 O O . PHE A 1 170 ? -3.658 -2.810 6.376 1.00 95.81 170 PHE A O 1
ATOM 1382 N N . PHE A 1 171 ? -4.725 -0.961 7.067 1.00 97.69 171 PHE A N 1
ATOM 1383 C CA . PHE A 1 171 ? -4.270 -0.143 5.946 1.00 97.69 171 PHE A CA 1
ATOM 1384 C C . PHE A 1 171 ? -2.775 0.160 5.995 1.00 97.69 171 PHE A C 1
ATOM 1386 O O . PHE A 1 171 ? -2.147 0.212 4.938 1.00 97.69 171 PHE A O 1
ATOM 1393 N N . GLN A 1 172 ? -2.185 0.306 7.183 1.00 97.88 172 GLN A N 1
ATOM 1394 C CA . GLN A 1 172 ? -0.737 0.429 7.317 1.00 97.88 172 GLN A CA 1
ATOM 1395 C C . GLN A 1 172 ? -0.025 -0.836 6.827 1.00 97.88 172 GLN A C 1
ATOM 1397 O O . GLN A 1 172 ? 0.920 -0.747 6.036 1.00 97.88 172 GLN A O 1
ATOM 1402 N N . ASN A 1 173 ? -0.491 -2.010 7.254 1.00 96.75 173 ASN A N 1
ATOM 1403 C CA . ASN A 1 173 ? 0.082 -3.297 6.874 1.00 96.75 173 ASN A CA 1
ATOM 1404 C C . ASN A 1 173 ? -0.107 -3.578 5.384 1.00 96.75 173 ASN A C 1
ATOM 1406 O O . ASN A 1 173 ? 0.855 -3.932 4.706 1.00 96.75 173 ASN A O 1
ATOM 1410 N N . GLU A 1 174 ? -1.309 -3.359 4.849 1.00 96.62 174 GLU A N 1
ATOM 1411 C CA . GLU A 1 174 ? -1.585 -3.572 3.431 1.00 96.62 174 GLU A CA 1
ATOM 1412 C C . GLU A 1 174 ? -0.792 -2.607 2.550 1.00 96.62 174 GLU A C 1
ATOM 1414 O O . GLU A 1 174 ? -0.123 -3.057 1.623 1.00 96.62 174 GLU A O 1
ATOM 1419 N N . ALA A 1 175 ? -0.773 -1.304 2.846 1.00 97.75 175 ALA A N 1
ATOM 1420 C CA . ALA A 1 175 ? 0.021 -0.352 2.067 1.00 97.75 175 ALA A CA 1
ATOM 1421 C C . ALA A 1 175 ? 1.516 -0.706 2.081 1.00 97.75 175 ALA A C 1
ATOM 1423 O O . ALA A 1 175 ? 2.171 -0.649 1.038 1.00 97.75 175 ALA A O 1
ATOM 1424 N N . THR A 1 176 ? 2.030 -1.144 3.236 1.00 98.00 176 THR A N 1
ATOM 1425 C CA . THR A 1 176 ? 3.422 -1.584 3.382 1.00 98.00 176 THR A CA 1
ATOM 1426 C C . THR A 1 176 ? 3.697 -2.825 2.544 1.00 98.00 176 THR A C 1
ATOM 1428 O O . THR A 1 176 ? 4.578 -2.798 1.689 1.00 98.00 176 THR A O 1
ATOM 1431 N N . ALA A 1 177 ? 2.887 -3.873 2.706 1.00 96.94 177 ALA A N 1
ATOM 1432 C CA . ALA A 1 177 ? 3.046 -5.126 1.981 1.00 96.94 177 ALA A CA 1
ATOM 1433 C C . ALA A 1 177 ? 2.939 -4.933 0.462 1.00 96.94 177 ALA A C 1
ATOM 1435 O O . ALA A 1 177 ? 3.770 -5.451 -0.284 1.00 96.94 177 ALA A O 1
ATOM 1436 N N . ARG A 1 178 ? 1.951 -4.160 -0.018 1.00 97.12 178 ARG A N 1
ATOM 1437 C CA . ARG A 1 178 ? 1.794 -3.903 -1.458 1.00 97.12 178 ARG A CA 1
ATOM 1438 C C . ARG A 1 178 ? 2.969 -3.104 -2.023 1.00 97.12 178 ARG A C 1
ATOM 1440 O O . ARG A 1 178 ? 3.407 -3.389 -3.137 1.00 97.12 178 ARG A O 1
ATOM 1447 N N . MET A 1 179 ? 3.488 -2.126 -1.280 1.00 97.75 179 MET A N 1
ATOM 1448 C CA . MET A 1 179 ? 4.628 -1.323 -1.721 1.00 97.75 179 MET A CA 1
ATOM 1449 C C . MET A 1 179 ? 5.935 -2.123 -1.721 1.00 97.75 179 MET A C 1
ATOM 1451 O O . MET A 1 179 ? 6.646 -2.101 -2.724 1.00 97.75 179 MET A O 1
ATOM 1455 N N . ASP A 1 180 ? 6.228 -2.873 -0.655 1.00 97.25 180 ASP A N 1
ATOM 1456 C CA . ASP A 1 180 ? 7.394 -3.766 -0.604 1.00 97.25 180 ASP A CA 1
ATOM 1457 C C . ASP A 1 180 ? 7.365 -4.747 -1.780 1.00 97.25 180 ASP A C 1
ATOM 1459 O O . ASP A 1 180 ? 8.360 -4.930 -2.482 1.00 97.25 180 ASP A O 1
ATOM 1463 N N . ARG A 1 181 ? 6.186 -5.293 -2.085 1.00 96.44 181 ARG A N 1
ATOM 1464 C CA . ARG A 1 181 ? 6.015 -6.215 -3.202 1.00 96.44 181 ARG A CA 1
ATOM 1465 C C . ARG A 1 181 ? 6.251 -5.568 -4.570 1.00 96.44 181 ARG A C 1
ATOM 1467 O O . ARG A 1 181 ? 6.869 -6.177 -5.444 1.00 96.44 181 ARG A O 1
ATOM 1474 N N . LEU A 1 182 ? 5.815 -4.321 -4.760 1.00 96.69 182 LEU A N 1
ATOM 1475 C CA . LEU A 1 182 ? 6.114 -3.550 -5.970 1.00 96.69 182 LEU A CA 1
ATOM 1476 C C . LEU A 1 182 ? 7.614 -3.232 -6.091 1.00 96.69 182 LEU A C 1
ATOM 1478 O O . LEU A 1 182 ? 8.161 -3.278 -7.196 1.00 96.69 182 LEU A O 1
ATOM 1482 N N . ILE A 1 183 ? 8.289 -2.932 -4.980 1.00 96.81 183 ILE A N 1
ATOM 1483 C CA . ILE A 1 183 ? 9.743 -2.730 -4.944 1.00 96.81 183 ILE A CA 1
ATOM 1484 C C . ILE A 1 183 ? 10.464 -4.016 -5.368 1.00 96.81 183 ILE A C 1
ATOM 1486 O O . ILE A 1 183 ? 11.310 -3.975 -6.263 1.00 96.81 183 ILE A O 1
ATOM 1490 N N . GLU A 1 184 ? 10.101 -5.162 -4.790 1.00 96.19 184 GLU A N 1
ATOM 1491 C CA . GLU A 1 184 ? 10.667 -6.469 -5.147 1.00 96.19 184 GLU A CA 1
ATOM 1492 C C . GLU A 1 184 ? 10.459 -6.801 -6.628 1.00 96.19 184 GLU A C 1
ATOM 1494 O O . GLU A 1 184 ? 11.392 -7.233 -7.312 1.00 96.19 184 GLU A O 1
ATOM 1499 N N . ALA A 1 185 ? 9.249 -6.567 -7.147 1.00 95.69 185 ALA A N 1
ATOM 1500 C CA . ALA A 1 185 ? 8.942 -6.790 -8.553 1.00 95.69 185 ALA A CA 1
ATOM 1501 C C . ALA A 1 185 ? 9.828 -5.928 -9.462 1.00 95.69 185 ALA A C 1
ATOM 1503 O O . ALA A 1 185 ? 10.410 -6.444 -10.419 1.00 95.69 185 ALA A O 1
ATOM 1504 N N . ASN A 1 186 ? 10.001 -4.644 -9.132 1.00 95.62 186 ASN A N 1
ATOM 1505 C CA . ASN A 1 186 ? 10.904 -3.751 -9.858 1.00 95.62 186 ASN A CA 1
ATOM 1506 C C . ASN A 1 186 ? 12.351 -4.244 -9.822 1.00 95.62 186 ASN A C 1
ATOM 1508 O O . ASN A 1 186 ? 12.997 -4.310 -10.866 1.00 95.62 186 ASN A O 1
ATOM 1512 N N . GLN A 1 187 ? 12.855 -4.654 -8.659 1.00 94.69 187 GLN A N 1
ATOM 1513 C CA . GLN A 1 187 ? 14.211 -5.191 -8.541 1.00 94.69 187 GLN A CA 1
ATOM 1514 C C . GLN A 1 187 ? 14.409 -6.443 -9.407 1.00 94.69 187 GLN A C 1
ATOM 1516 O O . GLN A 1 187 ? 15.389 -6.526 -10.149 1.00 94.69 187 GLN A O 1
ATOM 1521 N N . HIS A 1 188 ? 13.468 -7.389 -9.363 1.00 93.81 188 HIS A N 1
ATOM 1522 C CA . HIS A 1 188 ? 13.531 -8.628 -10.138 1.00 93.81 188 HIS A CA 1
ATOM 1523 C C . HIS A 1 188 ? 13.498 -8.375 -11.654 1.00 93.81 188 HIS A C 1
ATOM 1525 O O . HIS A 1 188 ? 14.320 -8.906 -12.411 1.00 93.81 188 HIS A O 1
ATOM 1531 N N . VAL A 1 189 ? 12.562 -7.541 -12.116 1.00 93.06 189 VAL A N 1
ATOM 1532 C CA . VAL A 1 189 ? 12.428 -7.216 -13.542 1.00 93.06 189 VAL A CA 1
ATOM 1533 C C . VAL A 1 189 ? 13.648 -6.440 -14.027 1.00 93.06 189 VAL A C 1
ATOM 1535 O O . VAL A 1 189 ? 14.257 -6.825 -15.023 1.00 93.06 189 VAL A O 1
ATOM 1538 N N . ARG A 1 190 ? 14.087 -5.415 -13.291 1.00 90.88 190 ARG A N 1
ATOM 1539 C CA . ARG A 1 190 ? 15.264 -4.611 -13.649 1.00 90.88 190 ARG A CA 1
ATOM 1540 C C . ARG A 1 190 ? 16.536 -5.454 -13.752 1.00 90.88 190 ARG A C 1
ATOM 1542 O O . ARG A 1 190 ? 17.320 -5.267 -14.681 1.00 90.88 190 ARG A O 1
ATOM 1549 N N . GLN A 1 191 ? 16.740 -6.417 -12.851 1.00 89.56 191 GLN A N 1
ATOM 1550 C CA . GLN A 1 191 ? 17.861 -7.361 -12.949 1.00 89.56 191 GLN A CA 1
ATOM 1551 C C . GLN A 1 191 ? 17.780 -8.229 -14.210 1.00 89.56 191 GLN A C 1
ATOM 1553 O O . GLN A 1 191 ? 18.786 -8.399 -14.900 1.00 89.56 191 GLN A O 1
ATOM 1558 N N . SER A 1 192 ? 16.588 -8.732 -14.536 1.00 87.81 192 SER A N 1
ATOM 1559 C CA . SER A 1 192 ? 16.362 -9.558 -15.728 1.00 87.81 192 SER A CA 1
ATOM 1560 C C . SER A 1 192 ? 16.677 -8.790 -17.019 1.00 87.81 192 SER A C 1
ATOM 1562 O O . SER A 1 192 ? 17.369 -9.309 -17.893 1.00 87.81 192 SER A O 1
ATOM 1564 N N . PHE A 1 193 ? 16.250 -7.527 -17.113 1.00 85.50 193 PHE A N 1
ATOM 1565 C CA . PHE A 1 193 ? 16.544 -6.660 -18.261 1.00 85.50 193 PHE A CA 1
ATOM 1566 C C . PHE A 1 193 ? 18.043 -6.356 -18.388 1.00 85.50 193 PHE A C 1
ATOM 1568 O O . PHE A 1 193 ? 18.611 -6.491 -19.472 1.00 85.50 193 PHE A O 1
ATOM 1575 N N . LYS A 1 194 ? 18.730 -6.051 -17.277 1.00 83.19 194 LYS A N 1
ATOM 1576 C CA . LYS A 1 194 ? 20.191 -5.843 -17.281 1.00 83.19 194 LYS A CA 1
ATOM 1577 C C . LYS A 1 194 ? 20.952 -7.065 -17.803 1.00 83.19 194 LYS A C 1
ATOM 1579 O O . LYS A 1 194 ? 21.897 -6.908 -18.574 1.00 83.19 194 LYS A O 1
ATOM 1584 N N . GLN A 1 195 ? 20.536 -8.274 -17.422 1.00 82.50 195 GLN A N 1
ATOM 1585 C CA . GLN A 1 195 ? 21.145 -9.517 -17.913 1.00 82.50 195 GLN A CA 1
ATOM 1586 C C . GLN A 1 195 ? 20.912 -9.722 -19.416 1.00 82.50 195 GLN A C 1
ATOM 1588 O O . GLN A 1 195 ? 21.842 -10.090 -20.134 1.00 82.50 195 GLN A O 1
ATOM 1593 N N . GLN A 1 196 ? 19.700 -9.444 -19.909 1.00 79.25 196 GLN A N 1
ATOM 1594 C CA . GLN A 1 196 ? 19.373 -9.555 -21.335 1.00 79.25 196 GLN A CA 1
ATOM 1595 C C . GLN A 1 196 ? 20.202 -8.590 -22.194 1.00 79.25 196 GLN A C 1
ATOM 1597 O O . GLN A 1 196 ? 20.755 -8.998 -23.215 1.00 79.25 196 GLN A O 1
ATOM 1602 N N . MET A 1 197 ? 20.368 -7.340 -21.751 1.00 72.12 197 MET A N 1
ATOM 1603 C CA . MET A 1 197 ? 21.189 -6.349 -22.459 1.00 72.12 197 MET A CA 1
ATOM 1604 C C . MET A 1 197 ? 22.678 -6.728 -22.493 1.00 72.12 197 MET A C 1
ATOM 1606 O O . MET A 1 197 ? 23.350 -6.548 -23.512 1.00 72.12 197 MET A O 1
ATOM 1610 N N . GLN A 1 198 ? 23.204 -7.288 -21.398 1.00 73.00 198 GLN A N 1
ATOM 1611 C CA . GLN A 1 198 ? 24.591 -7.765 -21.340 1.00 73.00 198 GLN A CA 1
ATOM 1612 C C . GLN A 1 198 ? 24.837 -8.948 -22.287 1.00 73.00 198 GLN A C 1
ATOM 1614 O O . GLN A 1 198 ? 25.848 -8.957 -22.991 1.00 73.00 198 GLN A O 1
ATOM 1619 N N . ALA A 1 199 ? 23.902 -9.901 -22.356 1.00 72.69 199 ALA A N 1
ATOM 1620 C CA . ALA A 1 199 ? 23.973 -11.037 -23.276 1.00 72.69 199 ALA A CA 1
ATOM 1621 C C . ALA A 1 199 ? 23.902 -10.604 -24.753 1.00 72.69 199 ALA A C 1
ATOM 1623 O O . ALA A 1 199 ? 24.642 -11.124 -25.589 1.00 72.69 199 ALA A O 1
ATOM 1624 N N . ALA A 1 200 ? 23.069 -9.608 -25.071 1.00 66.56 200 ALA A N 1
ATOM 1625 C CA . ALA A 1 200 ? 22.966 -9.049 -26.420 1.00 66.56 200 ALA A CA 1
ATOM 1626 C C . ALA A 1 200 ? 24.231 -8.286 -26.857 1.00 66.56 200 ALA A C 1
ATOM 1628 O O . ALA A 1 200 ? 24.540 -8.248 -28.040 1.00 66.56 200 ALA A O 1
ATOM 1629 N N . SER A 1 201 ? 24.987 -7.715 -25.912 1.00 61.38 201 SER A N 1
ATOM 1630 C CA . SER A 1 201 ? 26.238 -6.984 -26.190 1.00 61.38 201 SER A CA 1
ATOM 1631 C C . SER A 1 201 ? 27.472 -7.890 -26.332 1.00 61.38 201 SER A C 1
ATOM 1633 O O . SER A 1 201 ? 28.537 -7.422 -26.728 1.00 61.38 201 SER A O 1
ATOM 1635 N N . THR A 1 202 ? 27.358 -9.169 -25.960 1.00 60.25 202 THR A N 1
ATOM 1636 C CA . THR A 1 202 ? 28.431 -10.179 -26.071 1.00 60.25 202 THR A CA 1
ATOM 1637 C C . THR A 1 202 ? 28.219 -11.182 -27.208 1.00 60.25 202 THR A C 1
ATOM 1639 O O . THR A 1 202 ? 29.068 -12.056 -27.397 1.00 60.25 202 THR A O 1
ATOM 1642 N N . SER A 1 203 ? 27.120 -11.047 -27.956 1.00 51.59 203 SER A N 1
ATOM 1643 C CA . SER A 1 203 ? 26.761 -11.870 -29.122 1.00 51.59 203 SER A CA 1
ATOM 1644 C C . SER A 1 203 ? 27.076 -11.140 -30.424 1.00 51.59 203 SER A C 1
ATOM 1646 O O . SER A 1 203 ? 27.503 -11.822 -31.382 1.00 51.59 203 SER A O 1
#

Secondary structure (DSSP, 8-state):
---HHHHHHHHHHHHHHHHHHHHHHHHSEE-SSSEEEETTEEEEEPPPEEETTEEEEEEEEE--GGG-SSHHHHHHHHHHHHHHHTT-SS--SEEEEEEEEEE-TTSS-EEEEEEEEEEEEE-HHHHS-HHHHHHHHHHHHH-TTSS----BTTB-SHHHHHHHHHHHHHHHHHHHHHHHHHHHHHHHHHHHHHHHHHHHH--

Foldseek 3Di:
DDDPVRVLLLVLLQLLLVLLLVVDVVVAPDDPDSWGDDPNKIKGKARWDDDPQKIKIKIKIWDPVVLADDPVVVVVLLVLLCVLCVVDPFAFPDWDFDWDFDDDPPDPDGDTITMTMGMGIDHLCRQDNPVNLVVVVVVCVVPVPPDDQDDDPPQDDPSSSVSSVSSSNSSNVVSNVVRVSSVVSSVVSVVVVVVVVVVVVVD

Sequence (203 aa):
MPSFREQLFLQFACQGISGSIDSFQSKYQPKKENRFNFDEITYETSPAKLSEGCLEFEISSKIPQDELLDRNDFESYFSAIKNVLAPDEKQPIATDMENIVHEVAGDEEVKERDYVRLRYRYSFDEVCSNDVIAEEITKYQEDPGARELPEIANVNTLAGRLVLLLIEDFFQNEATARMDRLIEANQHVRQSFKQQMQAASTS

Nearest PDB structures (foldseek):
  7os7-assembly1_B  TM=4.694E-01  e=6.863E-02  Thermus thermophilus HB8
  6i69-assembly1_A  TM=4.652E-01  e=6.281E-01  Thermus thermophilus HB8
  4v7a-assembly1_AF  TM=4.241E-01  e=3.508E-01  Escherichia coli K-12
  4acv-assembly1_B  TM=2.677E-01  e=2.778E-01  Listeria monocytogenes 10403S
  6urt-assembly1_G  TM=2.973E-01  e=6.281E-01  Escherichia coli K-12

pLDDT: mean 86.5, std 13.47, range [39.56, 98.19]

Mean predicted aligned error: 6.95 Å

Solvent-accessible surface area (backbone atoms only — not comparable to full-atom values): 11386 Å² total; per-residue (Å²): 131,81,52,73,68,55,50,53,52,47,52,27,27,30,50,11,35,48,55,30,46,53,52,48,32,70,74,41,46,60,47,78,82,58,24,27,36,56,95,92,29,43,36,39,52,54,67,52,44,84,52,98,85,21,45,30,38,37,42,36,37,45,57,62,61,95,80,47,91,49,75,70,48,50,59,50,48,52,53,46,36,50,63,65,52,64,82,45,90,81,66,56,82,42,77,46,78,46,73,46,75,42,82,51,93,86,56,99,56,74,48,70,43,49,25,49,34,38,31,40,74,42,46,61,64,76,62,60,36,73,67,60,51,53,52,51,52,51,51,39,71,76,41,62,82,81,52,90,79,76,91,49,89,97,45,91,44,72,67,58,46,51,52,44,51,46,34,16,50,46,30,19,51,50,49,39,53,56,48,55,50,51,51,51,31,48,54,53,46,53,52,52,51,55,52,53,54,53,53,64,74,75,108